Protein AF-A0A2A9E5N8-F1 (afdb_monomer)

Structure (mmCIF, N/CA/C/O backbone):
data_AF-A0A2A9E5N8-F1
#
_entry.id   AF-A0A2A9E5N8-F1
#
loop_
_atom_site.group_PDB
_atom_site.id
_atom_site.type_symbol
_atom_site.label_atom_id
_atom_site.label_alt_id
_atom_site.label_comp_id
_atom_site.label_asym_id
_atom_site.label_entity_id
_atom_site.label_seq_id
_atom_site.pdbx_PDB_ins_code
_atom_site.Cartn_x
_atom_site.Cartn_y
_atom_site.Cartn_z
_atom_site.occupancy
_atom_site.B_iso_or_equiv
_atom_site.auth_seq_id
_atom_site.auth_comp_id
_atom_site.auth_asym_id
_atom_site.auth_atom_id
_atom_site.pdbx_PDB_model_num
ATOM 1 N N . MET A 1 1 ? -10.823 45.588 29.637 1.00 45.59 1 MET A N 1
ATOM 2 C CA . MET A 1 1 ? -11.356 45.633 28.261 1.00 45.59 1 MET A CA 1
ATOM 3 C C . MET A 1 1 ? -10.255 45.085 27.364 1.00 45.59 1 MET A C 1
ATOM 5 O O . MET A 1 1 ? -9.337 45.819 27.042 1.00 45.59 1 MET A O 1
ATOM 9 N N . ALA A 1 2 ? -10.234 43.766 27.148 1.00 49.50 2 ALA A N 1
ATOM 10 C CA . ALA A 1 2 ? -9.178 43.085 26.397 1.00 49.50 2 ALA A CA 1
ATOM 11 C C . ALA A 1 2 ? -9.704 42.771 24.994 1.00 49.50 2 ALA A C 1
ATOM 13 O O . ALA A 1 2 ? -10.701 42.067 24.834 1.00 49.50 2 ALA A O 1
ATOM 14 N N . GLU A 1 3 ? -9.062 43.387 24.013 1.00 54.50 3 GLU A N 1
ATOM 15 C CA . GLU A 1 3 ? -9.380 43.352 22.594 1.00 54.50 3 GLU A CA 1
ATOM 16 C C . GLU A 1 3 ? -9.059 41.966 22.019 1.00 54.50 3 GLU A C 1
ATOM 18 O O . GLU A 1 3 ? -7.951 41.450 22.168 1.00 54.50 3 GLU A O 1
ATOM 23 N N . ARG A 1 4 ? -10.065 41.326 21.412 1.00 58.53 4 ARG A N 1
ATOM 24 C CA . ARG A 1 4 ? -9.938 40.015 20.770 1.00 58.53 4 ARG A CA 1
ATOM 25 C C . ARG A 1 4 ? -9.139 40.143 19.474 1.00 58.53 4 ARG A C 1
ATOM 27 O O . ARG A 1 4 ? -9.703 40.385 18.414 1.00 58.53 4 ARG A O 1
ATOM 34 N N . LEU A 1 5 ? -7.834 39.931 19.575 1.00 62.88 5 LEU A N 1
ATOM 35 C CA . LEU A 1 5 ? -6.906 39.774 18.454 1.00 62.88 5 LEU A CA 1
ATOM 36 C C . LEU A 1 5 ? -6.748 38.295 18.084 1.00 62.88 5 LEU A C 1
ATOM 38 O O . LEU A 1 5 ? -5.653 37.748 18.136 1.00 62.88 5 LEU A O 1
ATOM 42 N N . ASP A 1 6 ? -7.849 37.641 17.723 1.00 59.09 6 ASP A N 1
ATOM 43 C CA . ASP A 1 6 ? -7.783 36.274 17.202 1.00 59.09 6 ASP A CA 1
ATOM 44 C C . ASP A 1 6 ? -8.748 36.117 16.030 1.00 59.09 6 ASP A C 1
ATOM 46 O O . ASP A 1 6 ? -9.837 35.553 16.111 1.00 59.09 6 ASP A O 1
ATOM 50 N N . THR A 1 7 ? -8.386 36.758 14.924 1.00 64.94 7 THR A N 1
ATOM 51 C CA . THR A 1 7 ? -9.017 36.530 13.627 1.00 64.94 7 THR A CA 1
ATOM 52 C C . THR A 1 7 ? -7.888 36.208 12.660 1.00 64.94 7 THR A C 1
ATOM 54 O O . THR A 1 7 ? -7.145 37.117 12.276 1.00 64.94 7 THR A O 1
ATOM 57 N N . PRO A 1 8 ? -7.681 34.931 12.294 1.00 59.00 8 PRO A N 1
ATOM 58 C CA . PRO A 1 8 ? -6.659 34.595 11.323 1.00 59.00 8 PRO A CA 1
ATOM 59 C C . PRO A 1 8 ? -7.027 35.245 9.988 1.00 59.00 8 PRO A C 1
ATOM 61 O O . PRO A 1 8 ? -8.060 34.967 9.382 1.00 59.00 8 PRO A O 1
ATOM 64 N N . LYS A 1 9 ? -6.160 36.168 9.573 1.00 58.66 9 LYS A N 1
ATOM 65 C CA . LYS A 1 9 ? -6.185 36.912 8.316 1.00 58.66 9 LYS A CA 1
ATOM 66 C C . LYS A 1 9 ? -6.374 35.928 7.156 1.00 58.66 9 LYS A C 1
ATOM 68 O O . LYS A 1 9 ? -5.514 35.076 6.937 1.00 58.66 9 LYS A O 1
ATOM 73 N N . GLU A 1 10 ? -7.497 36.038 6.444 1.00 55.84 10 GLU A N 1
ATOM 74 C CA . GLU A 1 10 ? -7.812 35.209 5.278 1.00 55.84 10 GLU A CA 1
ATOM 75 C C . GLU A 1 10 ? -6.619 35.162 4.319 1.00 55.84 10 GLU A C 1
ATOM 77 O O . GLU A 1 10 ? -6.175 36.173 3.765 1.00 55.84 10 GLU A O 1
ATOM 82 N N . SER A 1 11 ? -6.087 33.954 4.141 1.00 56.69 11 SER A N 1
ATOM 83 C CA . SER A 1 11 ? -5.050 33.665 3.166 1.00 56.69 11 SER A CA 1
ATOM 84 C C . SER A 1 11 ? -5.624 33.939 1.777 1.00 56.69 11 SER A C 1
ATOM 86 O O . SER A 1 11 ? -6.510 33.230 1.296 1.00 56.69 11 SER A O 1
ATOM 88 N N . ARG A 1 12 ? -5.159 35.038 1.176 1.00 59.47 12 ARG A N 1
ATOM 89 C CA . ARG A 1 12 ? -5.484 35.523 -0.167 1.00 59.47 12 ARG A CA 1
ATOM 90 C C . ARG A 1 12 ? -5.527 34.336 -1.135 1.00 59.47 12 ARG A C 1
ATOM 92 O O . ARG A 1 12 ? -4.481 33.799 -1.491 1.00 59.47 12 ARG A O 1
ATOM 99 N N . ARG A 1 13 ? -6.735 33.929 -1.550 1.00 60.97 13 ARG A N 1
ATOM 100 C CA . ARG A 1 13 ? -6.952 32.880 -2.556 1.00 60.97 13 ARG A CA 1
ATOM 101 C C . ARG A 1 13 ? -6.235 33.287 -3.838 1.00 60.97 13 ARG A C 1
ATOM 103 O O . ARG A 1 13 ? -6.720 34.119 -4.601 1.00 60.97 13 ARG A O 1
ATOM 110 N N . LEU A 1 14 ? -5.049 32.726 -4.044 1.00 65.06 14 LEU A N 1
ATOM 111 C CA . LEU A 1 14 ? -4.337 32.801 -5.305 1.00 65.06 14 LEU A CA 1
ATOM 112 C C . LEU A 1 14 ? -5.229 32.125 -6.353 1.00 65.06 14 LEU A C 1
ATOM 114 O O . LEU A 1 14 ? -5.496 30.928 -6.272 1.00 65.06 14 LEU A O 1
ATOM 118 N N . LEU A 1 15 ? -5.710 32.918 -7.311 1.00 61.53 15 LEU A N 1
ATOM 119 C CA . LEU A 1 15 ? -6.430 32.504 -8.519 1.00 61.53 15 LEU A CA 1
ATOM 120 C C . LEU A 1 15 ? -5.480 31.766 -9.477 1.00 61.53 15 LEU A C 1
ATOM 122 O O . LEU A 1 15 ? -5.329 32.135 -10.637 1.00 61.53 15 LEU A O 1
ATOM 126 N N . ILE A 1 16 ? -4.786 30.742 -8.987 1.00 65.44 16 ILE A N 1
ATOM 127 C CA . ILE A 1 16 ? -4.114 29.791 -9.861 1.00 65.44 16 ILE A CA 1
ATOM 128 C C . ILE A 1 16 ? -5.216 28.825 -10.290 1.00 65.44 16 ILE A C 1
ATOM 130 O O . ILE A 1 16 ? -5.785 28.154 -9.421 1.00 65.44 16 ILE A O 1
ATOM 134 N N . PRO A 1 17 ? -5.572 28.751 -11.586 1.00 59.53 17 PRO A N 1
ATOM 135 C CA . PRO A 1 17 ? -6.461 27.705 -12.049 1.00 59.53 17 PRO A CA 1
ATOM 136 C C . PRO A 1 17 ? -5.786 26.384 -11.694 1.00 59.53 17 PRO A C 1
ATOM 138 O O . PRO A 1 17 ? -4.723 26.056 -12.215 1.00 59.53 17 PRO A O 1
ATOM 141 N N . GLN A 1 18 ? -6.369 25.658 -10.740 1.00 61.50 18 GLN A N 1
ATOM 142 C CA . GLN A 1 18 ? -5.999 24.282 -10.464 1.00 61.50 18 GLN A CA 1
ATOM 143 C C . GLN A 1 18 ? -6.280 23.524 -11.752 1.00 61.50 18 GLN A C 1
ATOM 145 O O . GLN A 1 18 ? -7.429 23.182 -12.040 1.00 61.50 18 GLN A O 1
ATOM 150 N N . ILE A 1 19 ? -5.243 23.348 -12.570 1.00 56.47 19 ILE A N 1
ATOM 151 C CA . ILE A 1 19 ? -5.312 22.533 -13.767 1.00 56.47 19 ILE A CA 1
ATOM 152 C C . ILE A 1 19 ? -5.573 21.128 -13.245 1.00 56.47 19 ILE A C 1
ATOM 154 O O . ILE A 1 19 ? -4.656 20.416 -12.838 1.00 56.47 19 ILE A O 1
ATOM 158 N N . LYS A 1 20 ? -6.853 20.756 -13.195 1.00 55.47 20 LYS A N 1
ATOM 159 C CA . LYS A 1 20 ? -7.314 19.389 -12.994 1.00 55.47 20 LYS A CA 1
ATOM 160 C C . LYS A 1 20 ? -6.925 18.619 -14.252 1.00 55.47 20 LYS A C 1
ATOM 162 O O . LYS A 1 20 ? -7.773 18.276 -15.071 1.00 55.47 20 LYS A O 1
ATOM 167 N N . PHE A 1 21 ? -5.619 18.426 -14.450 1.00 56.22 21 PHE A N 1
ATOM 168 C CA . PHE A 1 21 ? -5.107 17.457 -15.400 1.00 56.22 21 PHE A CA 1
ATOM 169 C C . PHE A 1 21 ? -5.817 16.152 -15.078 1.00 56.22 21 PHE A C 1
ATOM 171 O O . PHE A 1 21 ? -5.900 15.749 -13.921 1.00 56.22 21 PHE A O 1
ATOM 178 N N . GLN A 1 22 ? -6.417 15.580 -16.109 1.00 57.62 22 GLN A N 1
ATOM 179 C CA . GLN A 1 22 ? -7.376 14.489 -16.078 1.00 57.62 22 GLN A CA 1
ATOM 180 C C . GLN A 1 22 ? -6.747 13.247 -15.417 1.00 57.62 22 GLN A C 1
ATOM 182 O O . GLN A 1 22 ? -6.198 12.377 -16.095 1.00 57.62 22 GLN A O 1
ATOM 187 N N . GLN A 1 23 ? -6.778 13.196 -14.081 1.00 60.03 23 GLN A N 1
ATOM 188 C CA . GLN A 1 23 ? -6.100 12.186 -13.258 1.00 60.03 23 GLN A CA 1
ATOM 189 C C . GLN A 1 23 ? -6.531 10.758 -13.639 1.00 60.03 23 GLN A C 1
ATOM 191 O 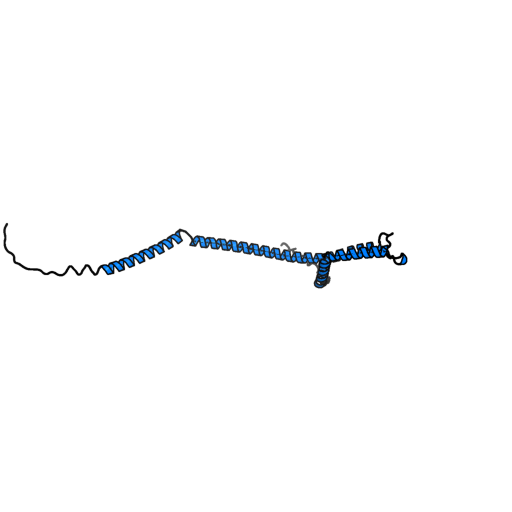O . GLN A 1 23 ? -5.731 9.824 -13.577 1.00 60.03 23 GLN A O 1
ATOM 196 N N . ASP A 1 24 ? -7.751 10.606 -14.159 1.00 63.94 24 ASP A N 1
ATOM 197 C CA . ASP A 1 24 ? -8.306 9.328 -14.613 1.00 63.94 24 ASP A CA 1
ATOM 198 C C . ASP A 1 24 ? -7.700 8.800 -15.924 1.00 63.94 24 ASP A C 1
ATOM 200 O O . ASP A 1 24 ? -7.612 7.585 -16.129 1.00 63.94 24 ASP A O 1
ATOM 204 N N . ALA A 1 25 ? -7.266 9.675 -16.839 1.00 65.69 25 ALA A N 1
ATOM 205 C CA . ALA A 1 25 ? -6.657 9.248 -18.102 1.00 65.69 25 ALA A CA 1
ATOM 206 C C . ALA A 1 25 ? -5.208 8.790 -17.883 1.00 65.69 25 ALA A C 1
ATOM 208 O O . ALA A 1 25 ? -4.831 7.687 -18.280 1.00 65.69 25 ALA A O 1
ATOM 209 N N . PHE A 1 26 ? -4.425 9.597 -17.165 1.00 67.56 26 PHE A N 1
ATOM 210 C CA . PHE A 1 26 ? -3.039 9.274 -16.823 1.00 67.56 26 PHE A CA 1
ATOM 211 C C . PHE A 1 26 ? -2.940 8.100 -15.846 1.00 67.56 26 PHE A C 1
ATOM 213 O O . PHE A 1 26 ? -2.046 7.270 -15.985 1.00 67.56 26 PHE A O 1
ATOM 220 N N . GLY A 1 27 ? -3.895 7.961 -14.920 1.00 69.38 27 GLY A N 1
ATOM 221 C CA . GLY A 1 27 ? -3.950 6.833 -13.994 1.00 69.38 27 GLY A CA 1
ATOM 222 C C . GLY A 1 27 ? -4.109 5.481 -14.695 1.00 69.38 27 GLY A C 1
ATOM 223 O O . GLY A 1 27 ? -3.442 4.518 -14.322 1.00 69.38 27 GLY A O 1
ATOM 224 N N . ARG A 1 28 ? -4.936 5.401 -15.746 1.00 73.31 28 ARG A N 1
ATOM 225 C CA . ARG A 1 28 ? -5.094 4.170 -16.544 1.00 73.31 28 ARG A CA 1
ATOM 226 C C . ARG A 1 28 ? -3.839 3.830 -17.349 1.00 73.31 28 ARG A C 1
ATOM 228 O O . ARG A 1 28 ? -3.477 2.658 -17.432 1.00 73.31 28 ARG A O 1
ATOM 235 N N . ILE A 1 29 ? -3.156 4.838 -17.894 1.00 72.25 29 ILE A N 1
ATOM 236 C CA . ILE A 1 29 ? -1.886 4.659 -18.616 1.00 72.25 29 ILE A CA 1
ATOM 237 C C . ILE A 1 29 ? -0.788 4.186 -17.654 1.00 72.25 29 ILE A C 1
ATOM 239 O O . ILE A 1 29 ? -0.114 3.198 -17.937 1.00 72.25 29 ILE A O 1
ATOM 243 N N . ALA A 1 30 ? -0.656 4.825 -16.489 1.00 71.94 30 ALA A N 1
ATOM 244 C CA . ALA A 1 30 ? 0.307 4.447 -15.457 1.00 71.94 30 ALA A CA 1
ATOM 245 C C . ALA A 1 30 ? 0.084 3.013 -14.952 1.00 71.94 30 ALA A C 1
ATOM 247 O O . ALA A 1 30 ? 1.035 2.261 -14.775 1.00 71.94 30 ALA A O 1
ATOM 248 N N . GLU A 1 31 ? -1.170 2.595 -14.783 1.00 76.75 31 GLU A N 1
ATOM 249 C CA . GLU A 1 31 ? -1.517 1.223 -14.400 1.00 76.75 31 GLU A CA 1
ATOM 250 C C . GLU A 1 31 ? -1.193 0.190 -15.488 1.00 76.75 31 GLU A C 1
ATOM 252 O O . GLU A 1 31 ? -0.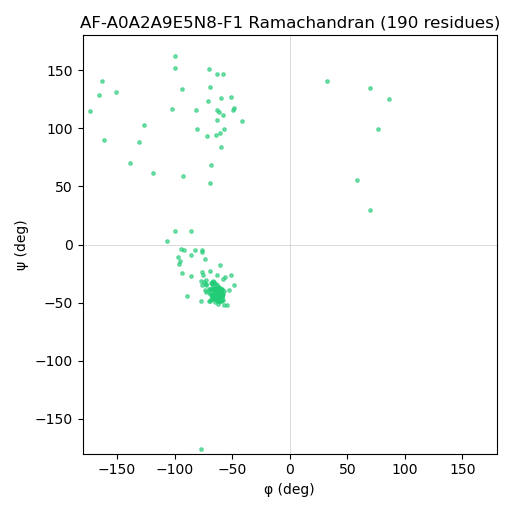851 -0.954 -15.185 1.00 76.75 31 GLU A O 1
ATOM 257 N N . GLY A 1 32 ? -1.290 0.578 -16.762 1.00 76.75 32 GLY A N 1
ATOM 258 C CA . GLY A 1 32 ? -0.820 -0.231 -17.885 1.00 76.75 32 GLY A CA 1
ATOM 259 C C . GLY A 1 32 ? 0.703 -0.370 -17.892 1.00 76.75 32 GLY A C 1
ATOM 260 O O . GLY A 1 32 ? 1.215 -1.482 -17.995 1.00 76.75 32 GLY A O 1
ATOM 261 N N . ILE A 1 33 ? 1.423 0.739 -17.705 1.00 75.62 33 ILE A N 1
ATOM 262 C CA . ILE A 1 33 ? 2.893 0.766 -17.669 1.00 75.62 33 ILE A CA 1
ATOM 263 C C . ILE A 1 33 ? 3.431 -0.010 -16.464 1.00 75.62 33 ILE A C 1
ATOM 265 O O . ILE A 1 33 ? 4.358 -0.796 -16.625 1.00 75.62 33 ILE A O 1
ATOM 269 N N . ALA A 1 34 ? 2.828 0.137 -15.282 1.00 76.50 34 ALA A N 1
ATOM 270 C CA . ALA A 1 34 ? 3.227 -0.596 -14.080 1.00 76.50 34 ALA A CA 1
ATOM 271 C C . ALA A 1 34 ? 3.069 -2.115 -14.257 1.00 76.50 34 ALA A C 1
ATOM 273 O O . ALA A 1 34 ? 3.982 -2.877 -13.939 1.00 76.50 34 ALA A O 1
ATOM 274 N N . ARG A 1 35 ? 1.948 -2.564 -14.839 1.00 79.56 35 ARG A N 1
ATOM 275 C CA . ARG A 1 35 ? 1.745 -3.984 -15.174 1.00 79.56 35 ARG A CA 1
ATOM 276 C C . ARG A 1 35 ? 2.733 -4.471 -16.235 1.00 79.56 35 ARG A C 1
ATOM 278 O O . ARG A 1 35 ? 3.218 -5.597 -16.152 1.00 79.56 35 ARG A O 1
ATOM 285 N N . PHE A 1 36 ? 3.058 -3.624 -17.208 1.00 80.06 36 PHE A N 1
ATOM 286 C CA . PHE A 1 36 ? 4.006 -3.953 -18.267 1.00 80.06 36 PHE A CA 1
ATOM 287 C C . PHE A 1 36 ? 5.450 -4.070 -17.749 1.00 80.06 36 PHE A C 1
ATOM 289 O O . PHE A 1 36 ? 6.096 -5.087 -17.991 1.00 80.06 36 PHE A O 1
ATOM 296 N N . MET A 1 37 ? 5.933 -3.091 -16.975 1.00 80.81 37 MET A N 1
ATOM 297 C CA . MET A 1 37 ? 7.277 -3.091 -16.376 1.00 80.81 37 MET A CA 1
ATOM 298 C C . MET A 1 37 ? 7.463 -4.191 -15.322 1.00 80.81 37 MET A C 1
ATOM 300 O O . MET A 1 37 ? 8.562 -4.721 -15.194 1.00 80.81 37 MET A O 1
ATOM 304 N N . GLY A 1 38 ? 6.403 -4.572 -14.600 1.00 74.88 38 GLY A N 1
ATOM 305 C CA . GLY A 1 38 ? 6.444 -5.654 -13.608 1.00 74.88 38 GLY A CA 1
ATOM 306 C C . GLY A 1 38 ? 6.455 -7.071 -14.196 1.00 74.88 38 GLY A C 1
ATOM 307 O O . GLY A 1 38 ? 6.593 -8.040 -13.454 1.00 74.88 38 GLY A O 1
ATOM 308 N N . THR A 1 39 ? 6.304 -7.223 -15.516 1.00 88.06 39 THR A N 1
ATOM 309 C CA . THR A 1 39 ? 6.257 -8.537 -16.172 1.00 88.06 39 THR A CA 1
ATOM 310 C C . THR A 1 39 ? 7.655 -8.947 -16.670 1.00 88.06 39 THR A C 1
ATOM 312 O O . THR A 1 39 ? 8.293 -8.171 -17.384 1.00 88.06 39 THR A O 1
ATOM 315 N N . PRO A 1 40 ? 8.122 -10.195 -16.447 1.00 89.06 40 PRO A N 1
ATOM 316 C CA . PRO A 1 40 ? 9.440 -10.660 -16.917 1.00 89.06 40 PRO A CA 1
ATOM 317 C C . PRO A 1 40 ? 9.614 -10.621 -18.448 1.00 89.06 40 PRO A C 1
ATOM 319 O O . PRO A 1 40 ? 10.732 -10.619 -18.960 1.00 89.06 40 PRO A O 1
ATOM 322 N N . ARG A 1 41 ? 8.510 -10.541 -19.199 1.00 89.19 41 ARG A N 1
ATOM 323 C CA . ARG A 1 41 ? 8.511 -10.377 -20.660 1.00 89.19 41 ARG A CA 1
ATOM 324 C C . ARG A 1 41 ? 9.116 -9.042 -21.106 1.00 89.19 41 ARG A C 1
ATOM 326 O O . ARG A 1 41 ? 9.756 -9.012 -22.150 1.00 89.19 41 ARG A O 1
ATOM 333 N N . PHE A 1 42 ? 8.950 -7.962 -20.337 1.00 89.38 42 PHE A N 1
ATOM 334 C CA . PHE A 1 42 ? 9.541 -6.661 -20.673 1.00 89.38 42 PHE A CA 1
ATOM 335 C C . PHE A 1 42 ? 11.069 -6.731 -20.680 1.00 89.38 42 PHE A C 1
ATOM 337 O O . PHE A 1 42 ? 11.703 -6.320 -21.651 1.00 89.38 42 PHE A O 1
ATOM 344 N N . LEU A 1 43 ? 11.645 -7.330 -19.632 1.00 89.19 43 LEU A N 1
ATOM 345 C CA . LEU A 1 43 ? 13.088 -7.543 -19.536 1.00 89.19 43 LEU A CA 1
ATOM 346 C C . LEU A 1 43 ? 13.599 -8.385 -20.706 1.00 89.19 43 LEU A C 1
ATOM 348 O O . LEU A 1 43 ? 14.582 -8.009 -21.331 1.00 89.19 43 LEU A O 1
ATOM 352 N N . MET A 1 44 ? 12.888 -9.456 -21.071 1.00 94.00 44 MET A N 1
ATOM 353 C CA . MET A 1 44 ? 13.247 -10.284 -22.226 1.00 94.00 44 MET A CA 1
ATOM 354 C C . MET A 1 44 ? 13.297 -9.474 -23.530 1.00 94.00 44 MET A C 1
ATOM 356 O O . MET A 1 44 ? 14.285 -9.563 -24.256 1.00 94.00 44 MET A O 1
ATOM 360 N N . TYR A 1 45 ? 12.283 -8.649 -23.819 1.00 93.19 45 TYR A N 1
ATOM 361 C CA . TYR A 1 45 ? 12.288 -7.797 -25.014 1.00 93.19 45 TYR A CA 1
ATOM 362 C C . TYR A 1 45 ? 13.422 -6.765 -24.998 1.00 93.19 45 TYR A C 1
ATOM 364 O O . TYR A 1 45 ? 14.085 -6.590 -26.018 1.00 93.19 45 TYR A O 1
ATOM 372 N N . MET A 1 46 ? 13.688 -6.125 -23.854 1.00 90.44 46 MET A N 1
ATOM 373 C CA . MET A 1 46 ? 14.795 -5.167 -23.718 1.00 90.44 46 MET A CA 1
ATOM 374 C C . MET A 1 46 ? 16.157 -5.842 -23.906 1.00 90.44 46 MET A C 1
ATOM 376 O O . MET A 1 46 ? 17.016 -5.315 -24.606 1.00 90.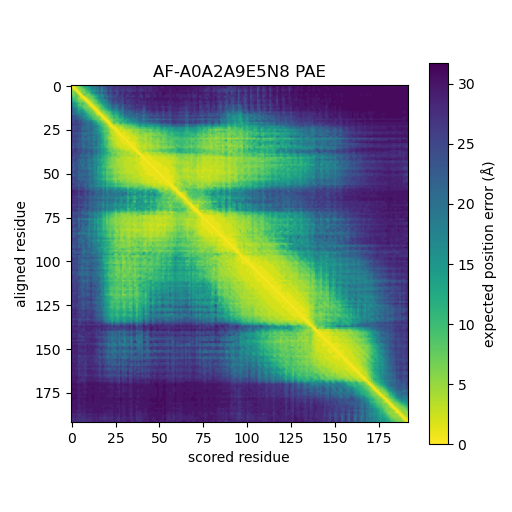44 46 MET A O 1
ATOM 380 N N . THR A 1 47 ? 16.352 -7.039 -23.350 1.00 92.19 47 THR A N 1
ATOM 381 C CA . THR A 1 47 ? 17.581 -7.817 -23.542 1.00 92.19 47 THR A CA 1
ATOM 382 C C . THR A 1 47 ? 17.765 -8.220 -25.002 1.00 92.19 47 THR A C 1
ATOM 384 O O . THR A 1 47 ? 18.854 -8.041 -25.544 1.00 92.19 47 THR A O 1
ATOM 387 N N . VAL A 1 48 ? 16.713 -8.713 -25.663 1.00 95.62 48 VAL A N 1
ATOM 388 C CA . VAL A 1 48 ? 16.761 -9.062 -27.092 1.00 95.62 48 VAL A CA 1
ATOM 389 C C . VAL A 1 48 ? 17.072 -7.833 -27.943 1.00 95.62 48 VAL A C 1
ATOM 391 O O . VAL A 1 48 ? 17.903 -7.925 -28.841 1.00 95.62 48 VAL A O 1
ATOM 394 N N . PHE A 1 49 ? 16.473 -6.678 -27.638 1.00 93.62 49 PHE A N 1
ATOM 395 C CA . PHE A 1 49 ? 16.772 -5.418 -28.318 1.00 93.62 49 PHE A CA 1
ATOM 396 C C . PHE A 1 49 ? 18.247 -5.025 -28.168 1.00 93.62 49 PHE A C 1
ATOM 398 O O . PHE A 1 49 ? 18.906 -4.756 -29.171 1.00 93.62 49 PHE A O 1
ATOM 405 N N . CYS A 1 50 ? 18.792 -5.058 -26.948 1.00 91.38 50 CYS A N 1
ATOM 406 C CA . CYS A 1 50 ? 20.208 -4.777 -26.712 1.00 91.38 50 CYS A CA 1
ATOM 407 C C . CYS A 1 50 ? 21.107 -5.748 -27.489 1.00 91.38 50 CYS A C 1
ATOM 409 O O . CYS A 1 50 ? 22.019 -5.313 -28.186 1.00 91.38 50 CYS A O 1
ATOM 411 N N . ILE A 1 51 ? 20.833 -7.054 -27.432 1.00 92.56 51 ILE A N 1
ATOM 412 C CA . ILE A 1 51 ? 21.612 -8.068 -28.159 1.00 92.56 51 ILE A CA 1
ATOM 413 C C . ILE A 1 51 ? 21.546 -7.828 -29.671 1.00 92.56 51 ILE A C 1
ATOM 415 O O . ILE A 1 51 ? 22.583 -7.839 -30.332 1.00 92.56 51 ILE A O 1
ATOM 419 N N . ALA A 1 52 ? 20.357 -7.573 -30.221 1.00 91.12 52 ALA A N 1
ATOM 420 C CA . ALA A 1 52 ? 20.175 -7.289 -31.641 1.00 91.12 52 ALA A CA 1
ATOM 421 C C . ALA A 1 52 ? 20.930 -6.021 -32.067 1.00 91.12 52 ALA A C 1
ATOM 423 O O . ALA A 1 52 ? 21.588 -6.024 -33.105 1.00 91.12 52 ALA A O 1
ATOM 424 N N . TRP A 1 53 ? 20.899 -4.966 -31.247 1.00 88.62 53 TRP A N 1
ATOM 425 C CA . TRP A 1 53 ? 21.640 -3.727 -31.489 1.00 88.62 53 TRP A CA 1
ATOM 426 C C . TRP A 1 53 ? 23.152 -3.947 -31.498 1.00 88.62 53 TRP A C 1
ATOM 428 O O . TRP A 1 53 ? 23.843 -3.473 -32.406 1.00 88.62 53 TRP A O 1
ATOM 438 N N . LEU A 1 54 ? 23.664 -4.684 -30.505 1.00 86.50 54 LEU A N 1
ATOM 439 C CA . LEU A 1 54 ? 25.078 -5.038 -30.410 1.00 86.50 54 LEU A CA 1
ATOM 440 C C . LEU A 1 54 ? 25.501 -5.873 -31.622 1.00 86.50 54 LEU A C 1
ATOM 442 O O . LEU A 1 54 ? 26.501 -5.545 -32.259 1.00 86.50 54 LEU A O 1
ATOM 446 N N . LEU A 1 55 ? 24.737 -6.911 -31.975 1.00 87.62 55 LEU A N 1
ATOM 447 C CA . LEU A 1 55 ? 25.010 -7.780 -33.125 1.00 87.62 55 LEU A CA 1
ATOM 448 C C . LEU A 1 55 ? 25.019 -6.993 -34.435 1.00 87.62 55 LEU A C 1
ATOM 450 O O . LEU A 1 55 ? 25.983 -7.094 -35.192 1.00 87.62 55 LEU A O 1
ATOM 454 N N . TRP A 1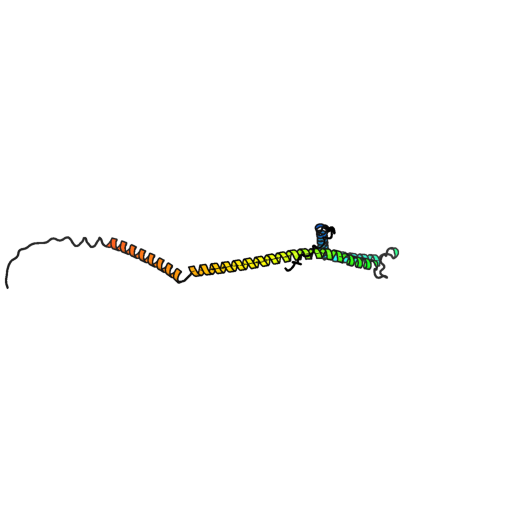 56 ? 23.999 -6.164 -34.673 1.00 84.81 56 TRP A N 1
ATOM 455 C CA . TRP A 1 56 ? 23.908 -5.326 -35.868 1.00 84.81 56 TRP A CA 1
ATOM 456 C C . TRP A 1 56 ? 25.126 -4.412 -35.994 1.00 84.81 56 TRP A C 1
ATOM 458 O O . TRP A 1 56 ? 25.825 -4.437 -37.001 1.00 84.81 56 TRP A O 1
ATOM 468 N N . ASN A 1 57 ? 25.458 -3.665 -34.942 1.00 82.12 57 ASN A N 1
ATOM 469 C CA . ASN A 1 57 ? 26.594 -2.745 -34.965 1.00 82.12 57 ASN A CA 1
ATOM 470 C C . ASN A 1 57 ? 27.971 -3.433 -34.911 1.00 82.12 57 ASN A C 1
ATOM 472 O O . ASN A 1 57 ? 28.995 -2.791 -35.176 1.00 82.12 57 ASN A O 1
ATOM 476 N N . THR A 1 58 ? 28.026 -4.728 -34.591 1.00 80.56 58 THR A N 1
ATOM 477 C CA . THR A 1 58 ? 29.263 -5.522 -34.603 1.00 80.56 58 THR A CA 1
ATOM 478 C C . THR A 1 58 ? 29.522 -6.152 -35.968 1.00 80.56 58 THR A C 1
ATOM 480 O O . THR A 1 58 ? 30.651 -6.080 -36.450 1.00 80.56 58 THR A O 1
ATOM 483 N N . VAL A 1 59 ? 28.491 -6.732 -36.589 1.00 80.25 59 VAL A N 1
ATOM 484 C CA . VAL A 1 59 ? 28.598 -7.536 -37.818 1.00 80.25 59 VAL A CA 1
ATOM 485 C C . VAL A 1 59 ? 28.366 -6.704 -39.088 1.00 80.25 59 VAL A C 1
ATOM 487 O O . VAL A 1 59 ? 28.872 -7.067 -40.147 1.00 80.25 59 VAL A O 1
ATOM 490 N N . ALA A 1 60 ? 27.645 -5.578 -39.012 1.00 76.50 60 ALA A N 1
ATOM 491 C CA . ALA A 1 60 ? 27.397 -4.729 -40.178 1.00 76.50 60 ALA A CA 1
ATOM 492 C C . ALA A 1 60 ? 28.690 -4.130 -40.759 1.00 76.50 60 ALA A C 1
ATOM 494 O O . ALA A 1 60 ? 29.633 -3.793 -40.033 1.00 76.50 60 ALA A O 1
ATOM 495 N N . ALA A 1 61 ? 28.711 -3.955 -42.085 1.00 70.44 61 ALA A N 1
ATOM 496 C CA . ALA A 1 61 ? 29.823 -3.333 -42.798 1.00 70.44 61 ALA A CA 1
ATOM 497 C C . ALA A 1 61 ? 30.090 -1.904 -42.273 1.00 70.44 61 ALA A C 1
ATOM 499 O O . ALA A 1 61 ? 29.135 -1.222 -41.897 1.00 70.44 61 ALA A O 1
ATOM 500 N N . PRO A 1 62 ? 31.352 -1.420 -42.259 1.00 68.38 62 PRO A N 1
ATOM 501 C CA . PRO A 1 62 ? 31.759 -0.150 -41.634 1.00 68.38 62 PRO A CA 1
ATOM 502 C C . PRO A 1 62 ? 30.929 1.077 -42.028 1.00 68.38 62 PRO A C 1
ATOM 504 O O . PRO A 1 62 ? 30.824 2.022 -41.250 1.00 68.38 62 PRO A O 1
ATOM 507 N N . GLU A 1 63 ? 30.342 1.029 -43.217 1.00 69.75 63 GLU A N 1
ATOM 508 C CA . GLU A 1 63 ? 29.541 2.065 -43.869 1.00 69.75 63 GLU A CA 1
ATOM 509 C C . GLU A 1 63 ? 28.130 2.196 -43.264 1.00 69.75 63 GLU A C 1
ATOM 511 O O . GLU A 1 63 ? 27.549 3.276 -43.273 1.00 69.75 63 GLU A O 1
ATOM 516 N N . TYR A 1 64 ? 27.604 1.118 -42.668 1.00 65.31 64 TYR A N 1
ATOM 517 C CA . TYR A 1 64 ? 26.279 1.059 -42.034 1.00 65.31 64 TYR A CA 1
ATOM 518 C C . TYR A 1 64 ? 26.338 1.022 -40.497 1.00 65.31 64 TYR A C 1
ATOM 520 O O . TYR A 1 64 ? 25.307 0.902 -39.831 1.00 65.31 64 TYR A O 1
ATOM 528 N N . ARG A 1 65 ? 27.539 1.108 -39.908 1.00 67.25 65 ARG A N 1
ATOM 529 C CA . ARG A 1 65 ? 27.736 1.084 -38.450 1.00 67.25 65 ARG A CA 1
ATOM 530 C C . ARG A 1 65 ? 27.452 2.461 -37.866 1.00 67.25 65 ARG A C 1
ATOM 532 O O . ARG A 1 65 ? 28.314 3.338 -37.885 1.00 67.25 65 ARG A O 1
ATOM 539 N N . PHE A 1 66 ? 26.252 2.624 -37.320 1.00 66.81 66 PHE A N 1
ATOM 540 C CA . PHE A 1 66 ? 25.844 3.853 -36.642 1.00 66.81 66 PHE A CA 1
ATOM 541 C C . PHE A 1 66 ? 26.505 3.990 -35.257 1.00 66.81 66 PHE A C 1
ATOM 543 O O . PHE A 1 66 ? 26.832 5.096 -34.836 1.00 66.81 66 PHE A O 1
ATOM 550 N N . ASP A 1 67 ? 26.758 2.869 -34.569 1.00 74.94 67 ASP A N 1
ATOM 551 C CA . ASP A 1 67 ? 27.262 2.825 -33.193 1.00 74.94 67 ASP A CA 1
ATOM 552 C C . ASP A 1 67 ? 28.470 1.877 -33.066 1.00 74.94 67 ASP A C 1
ATOM 554 O O . ASP A 1 67 ? 28.343 0.676 -32.836 1.00 74.94 67 ASP A O 1
ATOM 558 N N . LYS A 1 68 ? 29.683 2.393 -33.293 1.00 72.81 68 LYS A N 1
ATOM 559 C CA . LYS A 1 68 ? 30.896 1.561 -33.387 1.00 72.81 68 LYS A CA 1
ATOM 560 C C . LYS A 1 68 ? 31.289 0.960 -32.033 1.00 72.81 68 LYS A C 1
ATOM 562 O O . LYS A 1 68 ? 31.426 1.673 -31.041 1.00 72.81 68 LYS A O 1
ATOM 567 N N . ALA A 1 69 ? 31.643 -0.328 -32.042 1.00 67.44 69 ALA A N 1
ATOM 568 C CA . ALA A 1 69 ? 32.175 -1.033 -30.870 1.00 67.44 69 ALA A CA 1
ATOM 569 C C . ALA A 1 69 ? 33.453 -0.381 -30.292 1.00 67.44 69 ALA A C 1
ATOM 571 O O . ALA A 1 69 ? 33.664 -0.416 -29.086 1.00 67.44 69 ALA A O 1
ATOM 572 N N . ALA A 1 70 ? 34.269 0.277 -31.128 1.00 68.56 70 ALA A N 1
ATOM 573 C CA . ALA A 1 70 ? 35.477 0.991 -30.696 1.00 68.56 70 ALA A CA 1
ATOM 574 C C . ALA A 1 70 ? 35.197 2.171 -29.742 1.00 68.56 70 ALA A C 1
ATOM 576 O O . ALA A 1 70 ? 36.046 2.502 -28.923 1.00 68.56 70 ALA A O 1
ATOM 577 N N . ASN A 1 71 ? 34.001 2.766 -29.816 1.00 68.94 71 ASN A N 1
ATOM 578 C CA . ASN A 1 71 ? 33.575 3.866 -28.945 1.00 68.94 71 ASN A CA 1
ATOM 579 C C . ASN A 1 71 ? 32.669 3.372 -27.799 1.00 68.94 71 ASN A C 1
ATOM 581 O O . ASN A 1 71 ? 32.013 4.172 -27.132 1.00 68.94 71 ASN A O 1
ATOM 585 N N . GLY A 1 72 ? 32.590 2.051 -27.592 1.00 74.19 72 GLY A N 1
ATOM 586 C CA . GLY A 1 72 ? 31.829 1.447 -26.499 1.00 74.19 72 GLY A CA 1
ATOM 587 C C . GLY A 1 72 ? 30.309 1.564 -26.629 1.00 74.19 72 GLY A C 1
ATOM 588 O O . GLY A 1 72 ? 29.631 1.607 -25.610 1.00 74.19 72 GLY A O 1
ATOM 589 N N . PHE A 1 73 ? 29.765 1.617 -27.851 1.00 83.12 73 PHE A N 1
ATOM 590 C CA . PHE A 1 73 ? 28.321 1.764 -28.099 1.00 83.12 73 PHE A CA 1
ATOM 591 C C . PHE A 1 73 ? 27.725 3.041 -27.466 1.00 83.12 73 PHE A C 1
ATOM 593 O O . PHE A 1 73 ? 26.806 3.012 -26.637 1.00 83.12 73 PHE A O 1
ATOM 600 N N . THR A 1 74 ? 28.305 4.195 -27.811 1.00 84.56 74 THR A N 1
ATOM 601 C CA . THR A 1 74 ? 27.923 5.501 -27.255 1.00 84.56 74 THR A CA 1
ATOM 602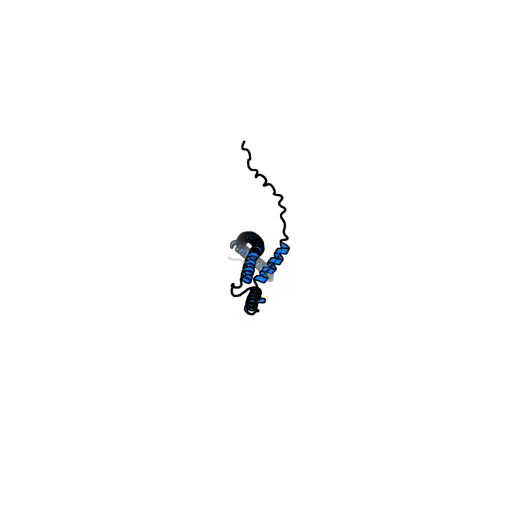 C C . THR A 1 74 ? 26.450 5.825 -27.509 1.00 84.56 74 THR A C 1
ATOM 604 O O . THR A 1 74 ? 25.787 6.349 -26.616 1.00 84.56 74 THR A O 1
ATOM 607 N N . ALA A 1 75 ? 25.907 5.494 -28.685 1.00 85.38 75 ALA A N 1
ATOM 608 C CA . ALA A 1 75 ? 24.513 5.808 -29.006 1.00 85.38 75 ALA A CA 1
ATOM 609 C C . ALA A 1 75 ? 23.540 4.998 -28.138 1.00 85.38 75 ALA A C 1
ATOM 611 O O . ALA A 1 75 ? 22.599 5.566 -27.578 1.00 85.38 75 ALA A O 1
ATOM 612 N N . LEU A 1 76 ? 23.808 3.700 -27.953 1.00 88.25 76 LEU A N 1
ATOM 61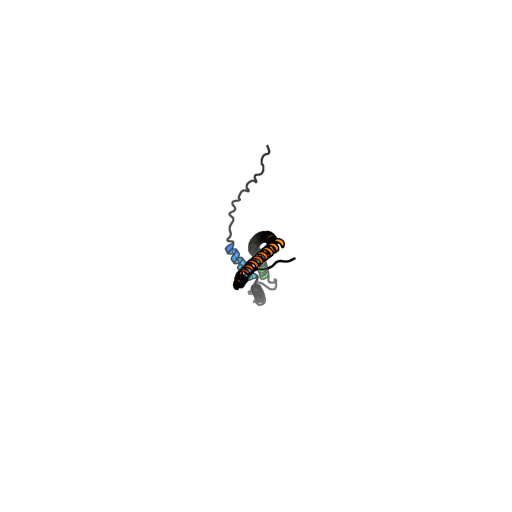3 C CA . LEU A 1 76 ? 23.040 2.856 -27.037 1.00 88.25 76 LEU A CA 1
ATOM 614 C C . LEU A 1 76 ? 23.081 3.407 -25.606 1.00 88.25 76 LEU A C 1
ATOM 616 O O . LEU A 1 76 ? 22.053 3.508 -24.943 1.00 88.25 76 LEU A O 1
ATOM 620 N N . THR A 1 77 ? 24.259 3.821 -25.145 1.00 89.44 77 THR A N 1
ATOM 621 C CA . THR A 1 77 ? 24.451 4.364 -23.793 1.00 89.44 77 THR A CA 1
ATOM 622 C C . THR A 1 77 ? 23.693 5.678 -23.585 1.00 89.44 77 THR A C 1
ATOM 624 O O . THR A 1 77 ? 23.031 5.873 -22.560 1.00 89.44 77 THR A O 1
ATOM 627 N N . LEU A 1 78 ? 23.723 6.576 -24.571 1.00 89.94 78 LEU A N 1
ATOM 628 C CA . LEU A 1 78 ? 22.950 7.819 -24.540 1.00 89.94 78 LEU A CA 1
ATOM 629 C C . LEU A 1 78 ? 21.444 7.535 -24.509 1.00 89.94 78 LEU A C 1
ATOM 631 O O . LEU A 1 78 ? 20.715 8.145 -23.729 1.00 89.94 78 LEU A O 1
ATOM 635 N N . MET A 1 79 ? 20.977 6.562 -25.290 1.00 90.75 79 MET A N 1
ATOM 636 C CA . MET A 1 79 ? 19.569 6.173 -25.305 1.00 90.75 79 MET A CA 1
ATOM 637 C C . MET A 1 79 ? 19.122 5.563 -23.969 1.00 90.75 79 MET A C 1
ATOM 639 O O . MET A 1 79 ? 18.072 5.937 -23.448 1.00 90.75 79 MET A O 1
ATOM 643 N N . LEU A 1 80 ? 19.922 4.668 -23.381 1.00 90.94 80 LEU A N 1
ATOM 644 C CA . LEU A 1 80 ? 19.622 4.048 -22.087 1.00 90.94 80 LEU A CA 1
ATOM 645 C C . LEU A 1 80 ? 19.628 5.069 -20.940 1.00 90.94 80 LEU A C 1
ATOM 647 O O . LEU A 1 80 ? 18.750 5.031 -20.078 1.00 90.94 80 LEU A O 1
ATOM 651 N N . SER A 1 81 ? 20.567 6.019 -20.941 1.00 93.88 81 SER A N 1
ATOM 652 C CA . SER A 1 81 ? 20.602 7.079 -19.921 1.00 93.88 81 SER A CA 1
ATOM 653 C C . SER A 1 81 ? 19.405 8.032 -20.034 1.00 93.88 81 SER A C 1
ATOM 655 O O . SER A 1 81 ? 18.794 8.378 -19.020 1.00 93.88 81 SER A O 1
ATOM 657 N N . LEU A 1 82 ? 18.988 8.378 -21.257 1.00 92.50 82 LEU A N 1
ATOM 658 C CA . LEU A 1 82 ? 17.757 9.133 -21.491 1.00 92.50 82 LEU A CA 1
ATOM 659 C C . LEU A 1 82 ? 16.515 8.354 -21.029 1.00 92.50 82 LEU A C 1
ATOM 661 O O . LEU A 1 82 ? 15.639 8.926 -20.378 1.00 92.50 82 LEU A O 1
ATOM 665 N N . GLN A 1 83 ? 16.450 7.050 -21.321 1.00 92.88 83 GLN A N 1
ATOM 666 C CA . GLN A 1 83 ? 15.341 6.186 -20.911 1.00 92.88 83 GLN A CA 1
ATOM 667 C C . GLN A 1 83 ? 15.193 6.154 -19.387 1.00 92.88 83 GLN A C 1
ATOM 669 O O . GLN A 1 83 ? 14.078 6.300 -18.883 1.00 92.88 83 GLN A O 1
ATOM 674 N N . ALA A 1 84 ? 16.297 6.034 -18.649 1.00 89.94 84 ALA A N 1
ATOM 675 C CA . ALA A 1 84 ? 16.285 6.102 -17.189 1.00 89.94 84 ALA A CA 1
ATOM 676 C C . ALA A 1 84 ? 15.792 7.470 -16.680 1.00 89.94 84 ALA A C 1
ATOM 678 O O . ALA A 1 84 ? 14.912 7.527 -15.819 1.00 89.94 84 ALA A O 1
ATOM 679 N N . SER A 1 85 ? 16.296 8.564 -17.263 1.00 94.38 85 SER A N 1
ATOM 680 C CA . SER A 1 85 ? 15.947 9.936 -16.868 1.00 94.38 85 SER A CA 1
ATOM 681 C C . SER A 1 85 ? 14.459 10.256 -17.061 1.00 94.38 85 SER A C 1
ATOM 683 O O . SER A 1 85 ? 13.826 10.809 -16.165 1.00 94.38 85 SER A O 1
ATOM 685 N N . TYR A 1 86 ? 13.860 9.842 -18.183 1.00 91.62 86 TYR A N 1
ATOM 686 C CA . TYR A 1 86 ? 12.427 10.051 -18.434 1.00 91.62 86 TYR A CA 1
ATOM 687 C C . TYR A 1 86 ? 11.524 9.081 -17.651 1.00 91.62 86 TYR A C 1
ATOM 689 O O . TYR A 1 86 ? 10.367 9.397 -17.366 1.00 91.62 86 TYR A O 1
ATOM 697 N N . SER A 1 87 ? 12.042 7.917 -17.246 1.00 87.94 87 SER A N 1
ATOM 698 C CA . SER A 1 87 ? 11.271 6.960 -16.443 1.00 87.94 87 SER A CA 1
ATOM 699 C C . SER A 1 87 ? 11.005 7.485 -15.030 1.00 87.94 87 SER A C 1
ATOM 701 O O . SER A 1 87 ? 9.903 7.307 -14.520 1.00 87.94 87 SER A O 1
ATOM 703 N N . ALA A 1 88 ? 11.966 8.176 -14.408 1.00 85.00 88 ALA A N 1
ATOM 704 C CA . ALA A 1 88 ? 11.839 8.703 -13.046 1.00 85.00 88 ALA A CA 1
ATOM 705 C C . ALA A 1 88 ? 10.598 9.599 -12.808 1.00 85.00 88 ALA A C 1
ATOM 707 O O . ALA A 1 88 ? 9.829 9.299 -11.893 1.00 85.00 88 ALA A O 1
ATOM 708 N N . PRO A 1 89 ? 10.324 10.651 -13.609 1.00 82.38 89 PRO A N 1
ATOM 709 C CA . PRO A 1 89 ? 9.136 11.486 -13.416 1.00 82.38 89 PRO A CA 1
ATOM 710 C C . PRO A 1 89 ? 7.829 10.736 -13.700 1.00 82.38 89 PRO A C 1
ATOM 712 O O . PRO A 1 89 ? 6.824 10.977 -13.031 1.00 82.38 89 PRO A O 1
ATOM 715 N N . LEU A 1 90 ? 7.832 9.800 -14.654 1.00 80.56 90 LEU A N 1
ATOM 716 C CA . LEU A 1 90 ? 6.660 8.982 -14.969 1.00 80.56 90 LEU A CA 1
ATOM 717 C C . LEU A 1 90 ? 6.336 8.027 -13.809 1.00 80.56 90 LEU A C 1
ATOM 719 O O . LEU A 1 90 ? 5.181 7.915 -13.398 1.00 80.56 90 LEU A O 1
ATOM 723 N N . ILE A 1 91 ? 7.363 7.400 -13.231 1.00 82.62 91 ILE A N 1
ATOM 724 C CA . ILE A 1 91 ? 7.244 6.548 -12.044 1.00 82.62 91 ILE A CA 1
ATOM 725 C C . ILE A 1 91 ? 6.760 7.366 -10.843 1.00 82.62 91 ILE A C 1
ATOM 727 O O . ILE A 1 91 ? 5.845 6.922 -10.158 1.00 82.62 91 ILE A O 1
ATOM 731 N N . LEU A 1 92 ? 7.296 8.571 -10.619 1.00 80.69 92 LEU A N 1
ATOM 732 C CA . LEU A 1 92 ? 6.880 9.450 -9.518 1.00 80.69 92 LEU A CA 1
ATOM 733 C C . LEU A 1 92 ? 5.385 9.793 -9.606 1.00 80.69 92 LEU A C 1
ATOM 735 O O . LEU A 1 92 ? 4.661 9.720 -8.615 1.00 80.69 92 LEU A O 1
ATOM 739 N N . LEU A 1 93 ? 4.888 10.095 -10.808 1.00 73.81 93 LEU A N 1
ATOM 740 C CA . LEU A 1 93 ? 3.461 10.336 -11.044 1.00 73.81 93 LEU A CA 1
ATOM 741 C C . LEU A 1 93 ? 2.605 9.084 -10.794 1.00 73.81 93 LEU A C 1
ATOM 743 O O . LEU A 1 93 ? 1.513 9.189 -10.234 1.00 73.81 93 LEU A O 1
ATOM 747 N N . ALA A 1 94 ? 3.092 7.901 -11.178 1.00 78.06 94 ALA A N 1
ATOM 748 C CA . ALA A 1 94 ? 2.414 6.636 -10.896 1.00 78.06 94 ALA A CA 1
ATOM 749 C C . ALA A 1 94 ? 2.371 6.328 -9.387 1.00 78.06 94 ALA A C 1
ATOM 751 O O . ALA A 1 94 ? 1.345 5.859 -8.887 1.00 78.06 94 ALA A O 1
ATOM 752 N N . GLN A 1 95 ? 3.455 6.639 -8.670 1.00 80.38 95 GLN A N 1
ATOM 753 C CA . GLN A 1 95 ? 3.596 6.443 -7.228 1.00 80.38 95 GLN A CA 1
ATOM 754 C C . GLN A 1 95 ? 2.702 7.385 -6.422 1.00 80.38 95 GLN A C 1
ATOM 756 O O . GLN A 1 95 ? 2.030 6.918 -5.511 1.00 80.38 95 GLN A O 1
ATOM 761 N N . ASN A 1 96 ? 2.601 8.670 -6.787 1.00 76.38 96 ASN A N 1
ATOM 762 C CA . ASN A 1 96 ? 1.717 9.620 -6.094 1.00 76.38 96 ASN A CA 1
ATOM 763 C C . ASN A 1 96 ? 0.277 9.094 -5.989 1.00 76.38 96 ASN A C 1
ATOM 765 O O . ASN A 1 96 ? -0.347 9.184 -4.937 1.00 76.38 96 ASN A O 1
ATOM 769 N N . ARG A 1 97 ? -0.220 8.441 -7.046 1.00 74.06 97 ARG A N 1
ATOM 770 C CA . ARG A 1 97 ? -1.565 7.855 -7.055 1.00 74.06 97 ARG A CA 1
ATOM 771 C C . ARG A 1 97 ? -1.693 6.599 -6.187 1.00 74.06 97 ARG A C 1
ATOM 773 O O . ARG A 1 97 ? -2.767 6.350 -5.645 1.00 74.06 97 ARG A O 1
ATOM 780 N N . GLN A 1 98 ? -0.647 5.775 -6.102 1.00 78.31 98 GLN A N 1
ATOM 781 C CA . GLN A 1 98 ? -0.638 4.635 -5.178 1.00 78.31 98 GLN A CA 1
ATOM 782 C C . GLN A 1 98 ? -0.712 5.144 -3.740 1.00 78.31 98 GLN A C 1
ATOM 784 O O . GLN A 1 98 ? -1.615 4.744 -3.017 1.00 78.31 98 GLN A O 1
ATOM 789 N N . THR A 1 99 ? 0.112 6.134 -3.398 1.00 80.31 99 THR A N 1
ATOM 790 C CA . THR A 1 99 ? 0.100 6.788 -2.086 1.00 80.31 99 THR A CA 1
ATOM 791 C C . THR A 1 99 ? -1.266 7.393 -1.745 1.00 80.31 99 THR A C 1
ATOM 793 O O . THR A 1 99 ? -1.721 7.258 -0.612 1.00 80.31 99 THR A O 1
ATOM 796 N N . ASP A 1 100 ? -1.957 8.010 -2.709 1.00 82.19 100 ASP A N 1
ATOM 797 C CA . ASP A 1 100 ? -3.307 8.553 -2.495 1.00 82.19 100 ASP A CA 1
ATOM 798 C C . ASP A 1 100 ? -4.340 7.452 -2.199 1.00 82.19 100 ASP A C 1
ATOM 800 O O . ASP A 1 100 ? -5.156 7.597 -1.286 1.00 82.19 100 ASP A O 1
ATOM 804 N N . ARG A 1 101 ? -4.302 6.328 -2.931 1.00 84.44 101 ARG A N 1
ATOM 805 C CA . ARG A 1 101 ? -5.168 5.166 -2.652 1.00 84.44 101 ARG A CA 1
ATOM 806 C C . ARG A 1 101 ? -4.851 4.549 -1.296 1.00 84.44 101 ARG A C 1
ATOM 808 O O . ARG A 1 101 ? -5.770 4.285 -0.527 1.00 84.44 101 ARG A O 1
ATOM 815 N N . ASP A 1 102 ? -3.573 4.350 -1.001 1.00 85.62 102 ASP A N 1
ATOM 816 C CA . ASP A 1 102 ? -3.109 3.767 0.258 1.00 85.62 102 ASP A CA 1
ATOM 817 C C . ASP A 1 102 ? -3.518 4.644 1.443 1.00 85.62 102 ASP A C 1
ATOM 819 O O . ASP A 1 102 ? -3.941 4.136 2.480 1.00 85.62 102 ASP A O 1
ATOM 823 N N . ARG A 1 103 ? -3.490 5.971 1.269 1.00 89.50 103 ARG A N 1
ATOM 824 C CA . ARG A 1 103 ? -3.992 6.922 2.261 1.00 89.50 103 ARG A CA 1
ATOM 825 C C . ARG A 1 103 ? -5.489 6.758 2.512 1.00 89.50 103 ARG A C 1
ATOM 827 O O . ARG A 1 103 ? -5.883 6.688 3.671 1.00 89.50 103 ARG A O 1
ATOM 834 N N . VAL A 1 104 ? -6.310 6.688 1.462 1.00 89.50 104 VAL A N 1
ATOM 835 C CA . VAL A 1 104 ? -7.767 6.508 1.608 1.00 89.50 104 VAL A CA 1
ATOM 836 C C . VAL A 1 104 ? -8.084 5.181 2.293 1.00 89.50 104 VAL A C 1
ATOM 838 O O . VAL A 1 104 ? -8.885 5.157 3.225 1.00 89.50 104 VAL A O 1
ATOM 841 N N . THR A 1 105 ? -7.427 4.094 1.886 1.00 90.94 105 THR A N 1
ATOM 842 C CA . THR A 1 105 ? -7.578 2.783 2.532 1.00 90.94 105 THR A CA 1
ATOM 843 C C . THR A 1 105 ? -7.189 2.856 4.009 1.00 90.94 105 THR A C 1
ATOM 845 O O . THR A 1 105 ? -7.952 2.421 4.863 1.00 90.94 105 THR A O 1
ATOM 848 N N . ALA A 1 106 ? -6.068 3.502 4.344 1.00 92.44 106 ALA A N 1
ATOM 849 C CA . ALA A 1 106 ? -5.635 3.664 5.731 1.00 92.44 106 ALA A CA 1
ATOM 850 C C . ALA A 1 106 ? -6.582 4.544 6.572 1.00 92.44 106 ALA A C 1
ATOM 852 O O . ALA A 1 106 ? -6.707 4.344 7.780 1.00 92.44 106 ALA A O 1
ATOM 853 N N . GLU A 1 107 ? -7.232 5.544 5.973 1.00 94.00 107 GLU A N 1
ATOM 854 C CA . GLU A 1 107 ? -8.262 6.351 6.640 1.00 94.00 107 GLU A CA 1
ATOM 855 C C . GLU A 1 107 ? 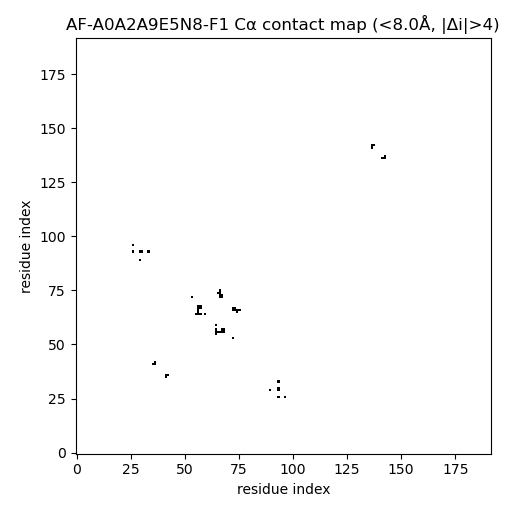-9.538 5.530 6.893 1.00 94.00 107 GLU A C 1
ATOM 857 O O . GLU A 1 107 ? -10.104 5.605 7.984 1.00 94.00 107 GLU A O 1
ATOM 862 N N . GLN A 1 108 ? -9.956 4.699 5.935 1.00 94.44 108 GLN A N 1
ATOM 863 C CA . GLN A 1 108 ? -11.092 3.786 6.100 1.00 94.44 108 GLN A CA 1
ATOM 864 C C . GLN A 1 108 ? -10.821 2.718 7.161 1.00 94.44 108 GLN A C 1
ATOM 866 O O . GLN A 1 108 ? -11.662 2.511 8.033 1.00 94.44 108 GLN A O 1
ATOM 871 N N . ASP A 1 109 ? -9.640 2.102 7.146 1.00 94.38 109 ASP A N 1
ATOM 872 C CA . ASP A 1 109 ? -9.240 1.104 8.142 1.00 94.38 109 ASP A CA 1
ATOM 873 C C . ASP A 1 109 ? -9.239 1.688 9.557 1.00 94.38 109 ASP A C 1
ATOM 875 O O . ASP A 1 109 ? -9.693 1.036 10.497 1.00 94.38 109 ASP A O 1
ATOM 879 N N . ARG A 1 110 ? -8.806 2.948 9.721 1.00 94.62 110 ARG A N 1
ATOM 880 C CA . ARG A 1 110 ? -8.915 3.651 11.009 1.00 94.62 110 ARG A CA 1
ATOM 881 C C . ARG A 1 110 ? -10.368 3.810 11.453 1.00 94.62 110 ARG A C 1
ATOM 883 O O . ARG A 1 110 ? -10.680 3.464 12.588 1.00 94.62 110 ARG A O 1
ATOM 890 N N . GLN A 1 111 ? -11.257 4.272 10.571 1.00 95.12 111 GLN A N 1
ATOM 891 C CA . GLN A 1 111 ? -12.681 4.428 10.901 1.00 95.12 111 GLN A CA 1
ATOM 892 C C . GLN A 1 111 ? -13.349 3.090 11.238 1.00 95.12 111 GLN A C 1
ATOM 894 O O . GLN A 1 111 ? -14.165 3.018 12.155 1.00 95.12 111 GLN A O 1
ATOM 899 N N . LEU A 1 112 ? -13.012 2.023 10.510 1.00 94.94 112 LEU A N 1
ATOM 900 C CA . LEU A 1 112 ? -13.491 0.675 10.809 1.00 94.94 112 LEU A CA 1
ATOM 901 C C . LEU A 1 112 ? -12.963 0.189 12.162 1.00 94.94 112 LEU A C 1
ATOM 903 O O . LEU A 1 112 ? -13.727 -0.378 12.935 1.00 94.94 112 LEU A O 1
ATOM 907 N N . GLY A 1 113 ? -11.694 0.454 12.479 1.00 95.88 113 GLY A N 1
ATOM 908 C CA . GLY A 1 113 ? -11.102 0.142 13.780 1.00 95.88 113 GLY A CA 1
ATOM 909 C C . GLY A 1 113 ? -11.818 0.834 14.942 1.00 95.88 113 GLY A C 1
ATOM 910 O O . GLY A 1 113 ? -12.150 0.180 15.928 1.00 95.88 113 GLY A O 1
ATOM 911 N N . GLU A 1 114 ? -12.119 2.127 14.805 1.00 95.50 114 GLU A N 1
ATOM 912 C CA . GLU A 1 114 ? -12.876 2.890 15.807 1.00 95.50 114 GLU A CA 1
ATOM 913 C C . GLU A 1 114 ? -14.292 2.333 16.006 1.00 95.50 114 GLU A C 1
ATOM 915 O O . GLU A 1 114 ? -14.733 2.157 17.142 1.00 95.50 114 GLU A O 1
ATOM 920 N N . ARG A 1 115 ? -14.992 1.993 14.915 1.00 94.75 115 ARG A N 1
ATOM 921 C CA . ARG A 1 115 ? -16.329 1.377 14.978 1.00 94.75 115 ARG A CA 1
ATOM 922 C C . ARG A 1 115 ? -16.295 -0.000 15.628 1.00 94.75 115 ARG A C 1
ATOM 924 O O . ARG A 1 115 ? -17.094 -0.259 16.516 1.00 94.75 115 ARG A O 1
ATOM 931 N N . ASN A 1 116 ? -15.340 -0.849 15.253 1.00 95.00 116 ASN A N 1
ATOM 932 C CA . ASN A 1 116 ? -15.182 -2.178 15.844 1.00 95.00 116 ASN A CA 1
ATOM 933 C C . ASN A 1 116 ? -14.901 -2.103 17.349 1.00 95.00 116 ASN A C 1
ATOM 935 O O . ASN A 1 116 ? -15.407 -2.926 18.114 1.00 95.00 116 ASN A O 1
ATOM 939 N N . LEU A 1 117 ? -14.105 -1.123 17.786 1.00 96.31 117 LEU A N 1
ATOM 940 C CA . LEU A 1 117 ? -13.849 -0.893 19.205 1.00 96.31 117 LEU A CA 1
ATOM 941 C C . LEU A 1 117 ? -15.136 -0.481 19.929 1.00 96.31 117 LEU A C 1
ATOM 943 O O . LEU A 1 117 ? -15.461 -1.073 20.956 1.00 96.31 117 LEU A O 1
ATOM 947 N N . ALA A 1 118 ? -15.903 0.457 19.366 1.00 95.38 118 ALA A N 1
ATOM 948 C CA . ALA A 1 118 ? -17.189 0.874 19.922 1.00 95.38 118 ALA A CA 1
ATOM 949 C C . ALA A 1 118 ? -18.213 -0.276 19.982 1.00 95.38 118 ALA A C 1
ATOM 951 O O . ALA A 1 118 ? -18.865 -0.457 21.009 1.00 95.38 118 ALA A O 1
ATOM 952 N N . ASP A 1 119 ? -18.313 -1.091 18.929 1.00 95.81 119 ASP A N 1
ATOM 953 C CA . ASP A 1 119 ? -19.198 -2.261 18.884 1.00 95.81 119 ASP A CA 1
ATOM 954 C C . ASP A 1 119 ? -18.786 -3.307 19.924 1.00 95.81 119 ASP A C 1
ATOM 956 O O . ASP A 1 119 ? -19.630 -3.879 20.613 1.00 95.81 119 ASP A O 1
ATOM 960 N N . THR A 1 120 ? -17.482 -3.522 20.103 1.00 96.06 120 THR A N 1
ATOM 961 C CA . THR A 1 120 ? -16.967 -4.441 21.126 1.00 96.06 120 THR A CA 1
ATOM 962 C C . THR A 1 120 ? -17.268 -3.928 22.532 1.00 96.06 120 THR A C 1
ATOM 964 O O . THR A 1 120 ? -17.692 -4.704 23.389 1.00 96.06 120 THR A O 1
ATOM 967 N N . GLU A 1 121 ? -17.101 -2.627 22.785 1.00 96.00 121 GLU A N 1
ATOM 968 C CA . GLU A 1 121 ? -17.491 -2.015 24.059 1.00 96.00 121 GLU A CA 1
ATOM 969 C C . GLU A 1 121 ? -18.998 -2.122 24.309 1.00 96.00 121 GLU A C 1
ATOM 971 O O . GLU A 1 121 ? -19.414 -2.412 25.433 1.00 96.00 121 GLU A O 1
ATOM 976 N N . TYR A 1 122 ? -19.816 -1.915 23.276 1.00 95.88 122 TYR A N 1
ATOM 977 C CA . TYR A 1 122 ? -21.265 -2.056 23.362 1.00 95.88 122 TYR A CA 1
ATOM 978 C C . TYR A 1 122 ? -21.657 -3.492 23.719 1.00 95.88 122 TYR A C 1
ATOM 980 O O . TYR A 1 122 ? -22.344 -3.711 24.718 1.00 95.88 122 TYR A O 1
ATOM 988 N N . LEU A 1 123 ? -21.137 -4.478 22.984 1.00 96.25 123 LEU A N 1
ATOM 989 C CA . LEU A 1 123 ? -21.369 -5.895 23.262 1.00 96.25 123 LEU A CA 1
ATOM 990 C C . LEU A 1 123 ? -20.886 -6.293 24.661 1.00 96.25 123 LEU A C 1
ATOM 992 O O . LEU A 1 123 ? -21.570 -7.045 25.349 1.00 96.25 123 LEU A O 1
ATOM 996 N N . ALA A 1 124 ? -19.745 -5.775 25.123 1.00 95.69 124 ALA A N 1
ATOM 997 C CA . ALA A 1 124 ? -19.250 -6.039 26.473 1.00 95.69 124 ALA A CA 1
ATOM 998 C C . ALA A 1 124 ? -20.194 -5.489 27.556 1.00 95.69 124 ALA A C 1
ATOM 1000 O O . ALA A 1 124 ? -20.441 -6.169 28.557 1.00 95.69 124 ALA A O 1
ATOM 1001 N N . ARG A 1 125 ? -20.753 -4.286 27.356 1.00 95.56 125 ARG A N 1
ATOM 1002 C CA . ARG A 1 125 ? -21.744 -3.692 28.271 1.00 95.56 125 ARG A CA 1
ATOM 1003 C C . ARG A 1 125 ? -23.054 -4.474 28.271 1.00 95.56 125 ARG A C 1
ATOM 1005 O O . ARG A 1 125 ? -23.557 -4.783 29.349 1.00 95.56 125 ARG A O 1
ATOM 1012 N N . GLU A 1 126 ? -23.560 -4.848 27.100 1.00 96.75 126 GLU A N 1
ATOM 1013 C CA . GLU A 1 126 ? -24.768 -5.674 26.978 1.00 96.75 126 GLU A CA 1
ATOM 1014 C C . GLU A 1 126 ? -24.576 -7.053 27.618 1.00 96.75 126 GLU A C 1
ATOM 1016 O O . GLU A 1 126 ? -25.420 -7.507 28.387 1.00 96.75 126 GLU A O 1
ATOM 1021 N N . MET A 1 127 ? -23.426 -7.704 27.408 1.00 95.06 127 MET A N 1
ATOM 1022 C CA . MET A 1 127 ? -23.114 -8.974 28.073 1.00 95.06 127 MET A CA 1
ATOM 1023 C C . MET A 1 127 ? -23.039 -8.834 29.596 1.00 95.06 127 MET A C 1
ATOM 1025 O O . MET A 1 127 ? -23.489 -9.728 30.316 1.00 95.06 127 MET A O 1
ATOM 1029 N N . ALA A 1 128 ? -22.494 -7.729 30.111 1.00 94.00 128 ALA A N 1
ATOM 1030 C CA . ALA A 1 128 ? -22.475 -7.465 31.547 1.00 94.00 128 ALA A CA 1
ATOM 1031 C C . ALA A 1 128 ? -23.893 -7.275 32.111 1.00 94.00 128 ALA A C 1
ATOM 1033 O O . ALA A 1 128 ? -24.212 -7.862 33.147 1.00 94.00 128 ALA A O 1
ATOM 1034 N N . ALA A 1 129 ? -24.752 -6.519 31.420 1.00 93.69 129 ALA A N 1
ATOM 1035 C CA . ALA A 1 129 ? -26.151 -6.330 31.802 1.00 93.69 129 ALA A CA 1
ATOM 1036 C C . ALA A 1 129 ? -26.929 -7.656 31.779 1.00 93.69 129 ALA A C 1
ATOM 1038 O O . ALA A 1 129 ? -27.598 -8.005 32.754 1.00 93.69 129 ALA A O 1
ATOM 1039 N N . LEU A 1 130 ? -26.765 -8.446 30.715 1.00 93.12 130 LEU A N 1
ATOM 1040 C CA . LEU A 1 130 ? -27.396 -9.755 30.565 1.00 93.12 130 LEU A CA 1
ATOM 1041 C C . LEU A 1 130 ? -26.924 -10.738 31.646 1.00 93.12 130 LEU A C 1
ATOM 1043 O O . LEU A 1 130 ? -27.730 -11.480 32.202 1.00 93.12 130 LEU A O 1
ATOM 1047 N N . ARG A 1 131 ? -25.639 -10.701 32.024 1.00 92.69 131 ARG A N 1
ATOM 1048 C CA . ARG A 1 131 ? -25.101 -11.490 33.144 1.00 92.69 131 ARG A CA 1
ATOM 1049 C C . ARG A 1 131 ? -25.740 -11.115 34.482 1.00 92.69 131 ARG A C 1
ATOM 1051 O O . ARG A 1 131 ? -26.007 -12.013 35.275 1.00 92.69 131 ARG A O 1
ATOM 1058 N N . ILE A 1 132 ? -25.955 -9.826 34.752 1.00 89.50 132 ILE A N 1
ATOM 1059 C CA . ILE A 1 132 ? -26.610 -9.368 35.988 1.00 89.50 132 ILE A CA 1
ATOM 1060 C C . ILE A 1 132 ? -28.059 -9.860 36.021 1.00 89.50 132 ILE A C 1
ATOM 1062 O O . ILE A 1 132 ? -28.443 -10.516 36.986 1.00 89.50 132 ILE A O 1
ATOM 1066 N N . ALA A 1 133 ? -28.814 -9.647 34.939 1.00 87.69 133 ALA A N 1
ATOM 1067 C CA . ALA A 1 133 ? -30.201 -10.100 34.830 1.00 87.69 133 ALA A CA 1
ATOM 1068 C C . ALA A 1 133 ? -30.336 -11.626 35.001 1.00 87.69 133 ALA A C 1
ATOM 1070 O O . ALA A 1 133 ? -31.211 -12.104 35.722 1.00 87.69 133 ALA A O 1
ATOM 1071 N N . LEU A 1 134 ? -29.433 -12.408 34.398 1.00 85.75 134 LEU A N 1
ATOM 1072 C CA . LEU A 1 134 ? -29.399 -13.861 34.592 1.00 85.75 134 LEU A CA 1
ATOM 1073 C C . LEU A 1 134 ? -29.059 -14.256 36.032 1.00 85.75 134 LEU A C 1
ATOM 1075 O O . LEU A 1 134 ? -29.612 -15.232 36.530 1.00 85.75 134 LEU A O 1
ATOM 1079 N N . ASN A 1 135 ? -28.162 -13.531 36.704 1.00 83.69 135 ASN A N 1
ATOM 1080 C CA . ASN A 1 135 ? -27.796 -13.824 38.089 1.00 83.69 135 ASN A CA 1
ATOM 1081 C C . ASN A 1 135 ? -28.967 -13.577 39.053 1.00 83.69 135 ASN A C 1
ATOM 1083 O O . ASN A 1 135 ? -29.161 -14.358 39.978 1.00 83.69 135 ASN A O 1
ATOM 1087 N N . GLU A 1 136 ? -29.777 -12.543 38.810 1.00 76.38 136 GLU A N 1
ATOM 1088 C CA . GLU A 1 136 ? -30.988 -12.271 39.595 1.00 76.38 136 GLU A CA 1
ATOM 1089 C C . GLU A 1 136 ? -32.020 -13.405 39.462 1.00 76.38 136 GLU A C 1
ATOM 1091 O O . GLU A 1 136 ? -32.506 -13.917 40.472 1.00 76.38 136 GLU A O 1
ATOM 1096 N N . VAL A 1 137 ? -32.291 -13.881 38.240 1.00 71.44 137 VAL A N 1
ATOM 1097 C CA . VAL A 1 137 ? -33.252 -14.977 37.987 1.00 71.44 137 VAL A CA 1
ATOM 1098 C C . VAL A 1 137 ? -32.714 -16.343 38.433 1.00 71.44 137 VAL A C 1
ATOM 1100 O O . VAL A 1 137 ? -33.468 -17.189 38.909 1.00 71.44 137 VAL A O 1
ATOM 1103 N N . ALA A 1 138 ? -31.405 -16.573 38.327 1.00 64.56 138 ALA A N 1
ATOM 1104 C CA . ALA A 1 138 ? -30.763 -17.821 38.739 1.00 64.56 138 ALA A CA 1
ATOM 1105 C C . ALA A 1 138 ? -30.382 -17.851 40.229 1.00 64.56 138 ALA A C 1
ATOM 1107 O O . ALA A 1 138 ? -29.644 -18.748 40.655 1.00 64.56 138 ALA A O 1
ATOM 1108 N N . THR A 1 139 ? -30.853 -16.899 41.042 1.00 72.56 139 THR A N 1
ATOM 1109 C CA . THR A 1 139 ? -30.548 -16.913 42.474 1.00 72.56 139 THR A CA 1
ATOM 1110 C C . THR A 1 139 ? -31.071 -18.218 43.074 1.00 72.56 139 THR A C 1
ATOM 1112 O O . THR A 1 139 ? -32.248 -18.557 42.927 1.00 72.56 139 THR A O 1
ATOM 1115 N N . ARG A 1 140 ? -30.198 -18.965 43.770 1.00 73.25 140 ARG A N 1
ATOM 1116 C CA . ARG A 1 140 ? -30.523 -20.279 44.358 1.00 73.25 140 ARG A CA 1
ATOM 1117 C C . ARG A 1 140 ? -31.823 -20.249 45.154 1.00 73.25 140 ARG A C 1
ATOM 1119 O O . ARG A 1 140 ? -32.537 -21.243 45.161 1.00 73.25 140 ARG A O 1
ATOM 1126 N N . ASP A 1 141 ? -32.108 -19.137 45.822 1.00 77.00 141 ASP A N 1
ATOM 1127 C CA . ASP A 1 141 ? -33.284 -18.993 46.670 1.00 77.00 141 ASP A CA 1
ATOM 1128 C C . ASP A 1 141 ? -34.583 -18.775 45.882 1.00 77.00 141 ASP A C 1
ATOM 1130 O O . ASP A 1 141 ? -35.595 -19.316 46.311 1.00 77.00 141 ASP A O 1
ATOM 1134 N N . PHE A 1 142 ? -34.553 -18.128 44.708 1.00 81.88 142 PHE A N 1
ATOM 1135 C CA . PHE A 1 142 ? -35.709 -18.045 43.800 1.00 81.88 142 PHE A CA 1
ATOM 1136 C C . PHE A 1 142 ? -36.007 -19.403 43.159 1.00 81.88 142 PHE A C 1
ATOM 1138 O O . PHE A 1 142 ? -37.128 -19.902 43.214 1.00 81.88 142 PHE A O 1
ATOM 1145 N N . LEU A 1 143 ? -34.976 -20.067 42.626 1.00 83.12 143 LEU A N 1
ATOM 1146 C CA . LEU A 1 143 ? -35.148 -21.399 42.042 1.00 83.12 143 LEU A CA 1
ATOM 1147 C C . LEU A 1 143 ? -35.640 -22.402 43.097 1.00 83.12 143 LEU A C 1
ATOM 1149 O O . LEU A 1 143 ? -36.479 -23.257 42.829 1.00 83.12 143 LEU A O 1
ATOM 1153 N N . ARG A 1 144 ? -35.147 -22.270 44.329 1.00 85.69 144 ARG A N 1
ATOM 1154 C CA . ARG A 1 144 ? -35.583 -23.061 45.478 1.00 85.69 144 ARG A CA 1
ATOM 1155 C C . ARG A 1 144 ? -36.995 -22.706 45.934 1.00 85.69 144 ARG A C 1
ATOM 1157 O O . ARG A 1 144 ? -37.688 -23.623 46.360 1.00 85.69 144 ARG A O 1
ATOM 1164 N N . SER A 1 145 ? -37.408 -21.438 45.913 1.00 89.31 145 SER A N 1
ATOM 1165 C CA . SER A 1 145 ? -38.778 -21.062 46.267 1.00 89.31 145 SER A CA 1
ATOM 1166 C C . SER A 1 145 ? -39.758 -21.582 45.230 1.00 89.31 145 SER A C 1
ATOM 1168 O O . SER A 1 145 ? -40.715 -22.227 45.627 1.00 89.31 145 SER A O 1
ATOM 1170 N N . GLU A 1 146 ? -39.473 -21.429 43.934 1.00 90.88 146 GLU A N 1
ATOM 1171 C CA . GLU A 1 146 ? -40.317 -21.966 42.858 1.00 90.88 146 GLU A CA 1
ATOM 1172 C C . GLU A 1 146 ? -40.414 -23.489 42.910 1.00 90.88 146 GLU A C 1
ATOM 1174 O O . GLU A 1 146 ? -41.510 -24.038 42.887 1.00 90.88 146 GLU A O 1
ATOM 1179 N N . MET A 1 147 ? -39.287 -24.190 43.082 1.00 89.44 147 MET A N 1
ATOM 1180 C CA . MET A 1 147 ? -39.303 -25.648 43.255 1.00 89.44 147 MET A CA 1
ATOM 1181 C C . MET A 1 147 ? -40.143 -26.078 44.461 1.00 89.44 147 MET A C 1
ATOM 1183 O O . MET A 1 147 ? -40.827 -27.094 44.396 1.00 89.44 147 MET A O 1
ATOM 1187 N N . ARG A 1 148 ? -40.094 -25.321 45.563 1.00 92.44 148 ARG A N 1
ATOM 1188 C CA . ARG A 1 148 ? -40.866 -25.619 46.775 1.00 92.44 148 ARG A CA 1
ATOM 1189 C C . ARG A 1 148 ? -42.353 -25.330 46.585 1.00 92.44 148 ARG A C 1
ATOM 1191 O O . ARG A 1 148 ? -43.159 -26.148 46.998 1.00 92.44 148 ARG A O 1
ATOM 1198 N N . ASN A 1 149 ? -42.687 -24.233 45.913 1.00 95.00 149 ASN A N 1
ATOM 1199 C CA . ASN A 1 149 ? -44.057 -23.846 45.586 1.00 95.00 149 ASN A CA 1
ATOM 1200 C C . ASN A 1 149 ? -44.712 -24.888 44.660 1.00 95.00 149 ASN A C 1
ATOM 1202 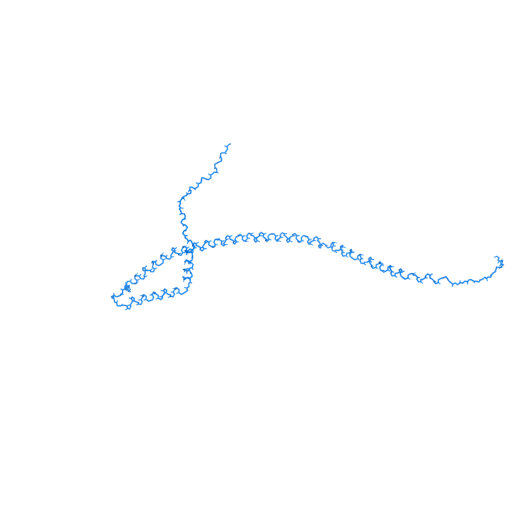O O . ASN A 1 149 ? -45.818 -25.348 44.918 1.00 95.00 149 ASN A O 1
ATOM 1206 N N . LEU A 1 150 ? -43.981 -25.343 43.634 1.00 94.50 150 LEU A N 1
ATOM 1207 C CA . LEU A 1 150 ? -44.405 -26.425 42.735 1.00 94.50 150 LEU A CA 1
ATOM 1208 C C . LEU A 1 150 ? -44.602 -27.762 43.469 1.00 94.50 150 LEU A C 1
ATOM 1210 O O . LEU A 1 150 ? -45.534 -28.499 43.154 1.00 94.50 150 LEU A O 1
ATOM 1214 N N . LEU A 1 151 ? -43.727 -28.093 44.428 1.00 94.19 151 LEU A N 1
ATOM 1215 C CA . LEU A 1 151 ? -43.868 -29.288 45.272 1.00 94.19 151 LEU A CA 1
ATOM 1216 C C . LEU A 1 151 ? -45.114 -29.208 46.159 1.00 94.19 151 LEU A C 1
ATOM 1218 O O . LEU A 1 151 ? -45.868 -30.172 46.232 1.00 94.19 151 LEU A O 1
ATOM 1222 N N . GLU A 1 152 ? -45.344 -28.059 46.788 1.00 95.12 152 GLU A N 1
ATOM 1223 C CA . GLU A 1 152 ? -46.485 -27.822 47.674 1.00 95.12 152 GLU A CA 1
ATOM 1224 C C . GLU A 1 152 ? -47.817 -27.866 46.905 1.00 95.12 152 GLU A C 1
ATOM 1226 O O . GLU A 1 152 ? -48.782 -28.468 47.372 1.00 95.12 152 GLU A O 1
ATOM 1231 N N . GLU A 1 153 ? -47.853 -27.337 45.675 1.00 94.56 153 GLU A N 1
ATOM 1232 C CA . GLU A 1 153 ? -49.003 -27.474 44.770 1.00 94.56 153 GLU A CA 1
ATOM 1233 C C . GLU A 1 153 ? -49.280 -28.945 44.401 1.00 94.56 153 GLU A C 1
ATOM 1235 O O . GLU A 1 153 ? -50.436 -29.367 44.306 1.00 94.56 153 GLU A O 1
ATOM 1240 N N . LEU A 1 154 ? -48.229 -29.745 44.192 1.00 93.56 154 LEU A N 1
ATOM 1241 C CA . LEU A 1 154 ? -48.352 -31.178 43.911 1.00 93.56 154 LEU A CA 1
ATOM 1242 C C . LEU A 1 154 ? -48.869 -31.952 45.128 1.00 93.56 154 LEU A C 1
ATOM 1244 O O . LEU A 1 154 ? -49.798 -32.744 44.973 1.00 93.56 154 LEU A O 1
ATOM 1248 N N . ASP A 1 155 ? -48.319 -31.707 46.318 1.00 93.75 155 ASP A N 1
ATOM 1249 C CA . ASP A 1 155 ? -48.765 -32.339 47.566 1.00 93.75 155 ASP A CA 1
ATOM 1250 C C . ASP A 1 155 ? -50.226 -31.995 47.880 1.00 93.75 155 ASP A C 1
ATOM 1252 O O . ASP A 1 155 ? -51.004 -32.886 48.222 1.00 93.75 155 ASP A O 1
ATOM 1256 N N . ALA A 1 156 ? -50.635 -30.736 47.683 1.00 92.81 156 ALA A N 1
ATOM 1257 C CA . ALA A 1 156 ? -52.029 -30.319 47.829 1.00 92.81 156 ALA A CA 1
ATOM 1258 C C . ALA A 1 156 ? -52.957 -31.090 46.876 1.00 92.81 156 ALA A C 1
ATOM 1260 O O . ALA A 1 156 ? -53.981 -31.621 47.308 1.00 92.81 156 ALA A O 1
ATOM 1261 N N . LYS A 1 157 ? -52.565 -31.243 45.602 1.00 91.81 157 LYS A N 1
ATOM 1262 C CA . LYS A 1 157 ? -53.320 -32.052 44.630 1.00 91.81 157 LYS A CA 1
ATOM 1263 C C . LYS A 1 157 ? -53.395 -33.525 45.019 1.00 91.81 157 LYS A C 1
ATOM 1265 O O . LYS A 1 157 ? -54.420 -34.152 44.772 1.00 91.81 157 LYS A O 1
ATOM 1270 N N . TYR A 1 158 ? -52.338 -34.105 45.589 1.00 89.19 158 TYR A N 1
ATOM 1271 C CA . TYR A 1 158 ? -52.389 -35.486 46.076 1.00 89.19 158 TYR A CA 1
ATOM 1272 C C . TYR A 1 158 ? -53.322 -35.626 47.281 1.00 89.19 158 TYR A C 1
ATOM 1274 O O . TYR A 1 158 ? -54.135 -36.546 47.296 1.00 89.19 158 TYR A O 1
ATOM 1282 N N . ALA A 1 159 ? -53.270 -34.691 48.232 1.00 89.50 159 ALA A N 1
ATOM 1283 C CA . ALA A 1 159 ? -54.132 -34.694 49.412 1.00 89.50 159 ALA A CA 1
ATOM 1284 C C . ALA A 1 159 ? -55.620 -34.544 49.058 1.00 89.50 159 ALA A C 1
ATOM 1286 O O . ALA A 1 159 ? -56.449 -35.268 49.606 1.00 89.50 159 ALA A O 1
ATOM 1287 N N . GLU A 1 160 ? -55.967 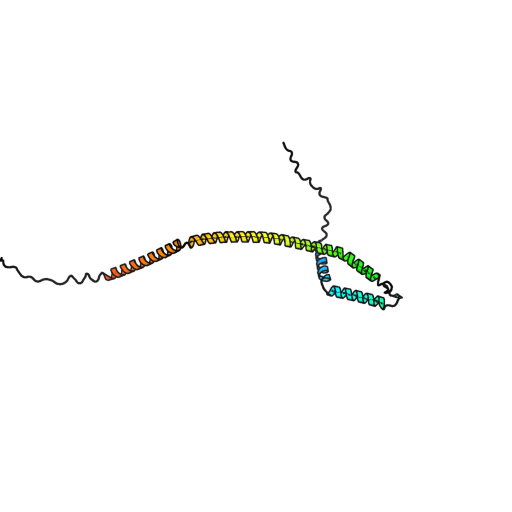-33.661 48.115 1.00 89.81 160 GLU A N 1
ATOM 1288 C CA . GLU A 1 160 ? -57.338 -33.548 47.592 1.00 89.81 160 GLU A CA 1
ATOM 1289 C C . GLU A 1 160 ? -57.810 -34.868 46.973 1.00 89.81 160 GLU A C 1
ATOM 1291 O O . GLU A 1 160 ? -58.914 -35.337 47.245 1.00 89.81 160 GLU A O 1
ATOM 1296 N N . ARG A 1 161 ? -56.942 -35.513 46.191 1.00 86.50 161 ARG A N 1
ATOM 1297 C CA . ARG A 1 161 ? -57.245 -36.774 45.508 1.00 86.50 161 ARG A CA 1
ATOM 1298 C C . ARG A 1 161 ? -57.401 -37.955 46.469 1.00 86.50 161 ARG A C 1
ATOM 1300 O O . ARG A 1 161 ? -58.188 -38.863 46.202 1.00 86.50 161 ARG A O 1
ATOM 1307 N N . ASP A 1 162 ? -56.651 -37.961 47.566 1.00 84.88 162 ASP A N 1
ATOM 1308 C CA . ASP A 1 162 ? -56.781 -38.955 48.633 1.00 84.88 162 ASP A CA 1
ATOM 1309 C C . ASP A 1 162 ? -58.048 -38.710 49.469 1.00 84.88 162 ASP A C 1
ATOM 1311 O O . ASP A 1 162 ? -58.773 -39.659 49.764 1.00 84.88 162 ASP A O 1
ATOM 1315 N N . ALA A 1 163 ? -58.392 -37.449 49.754 1.00 83.62 163 ALA A N 1
ATOM 1316 C CA . ALA A 1 163 ? -59.641 -37.092 50.428 1.00 83.62 163 ALA A CA 1
ATOM 1317 C C . ALA A 1 163 ? -60.885 -37.464 49.599 1.00 83.62 163 ALA A C 1
ATOM 1319 O O . ALA A 1 163 ? -61.848 -37.997 50.149 1.00 83.62 163 ALA A O 1
ATOM 1320 N N . GLU A 1 164 ? -60.861 -37.252 48.277 1.00 82.75 164 GLU A N 1
ATOM 1321 C CA . GLU A 1 164 ? -61.916 -37.731 47.368 1.00 82.75 164 GLU A CA 1
ATOM 1322 C C . GLU A 1 164 ? -62.059 -39.261 47.418 1.00 82.75 164 GLU A C 1
ATOM 1324 O O . GLU A 1 164 ? -63.174 -39.780 47.479 1.00 82.75 164 GLU A O 1
ATOM 1329 N N . ARG A 1 165 ? -60.939 -39.997 47.461 1.00 77.25 165 ARG A N 1
ATOM 1330 C CA . ARG A 1 165 ? -60.934 -41.467 47.565 1.00 77.25 165 ARG A CA 1
ATOM 1331 C C . ARG A 1 165 ? -61.481 -41.985 48.890 1.00 77.25 165 ARG A C 1
ATOM 1333 O O . ARG A 1 165 ? -62.142 -43.025 48.906 1.00 77.25 165 ARG A O 1
ATOM 1340 N N . ASP A 1 166 ? -61.185 -41.309 49.993 1.00 77.56 166 ASP A N 1
ATOM 1341 C CA . ASP A 1 166 ? -61.669 -41.706 51.316 1.00 77.56 166 ASP A CA 1
ATOM 1342 C C . ASP A 1 166 ? -63.151 -41.347 51.508 1.00 77.56 166 ASP A C 1
ATOM 1344 O O . ASP A 1 166 ? -63.908 -42.155 52.051 1.00 77.56 166 ASP A O 1
ATOM 1348 N N . ALA A 1 167 ? -63.609 -40.223 50.948 1.00 75.00 167 ALA A N 1
ATOM 1349 C CA . ALA A 1 167 ? -65.032 -39.882 50.884 1.00 75.00 167 ALA A CA 1
ATOM 1350 C C . ALA A 1 167 ? -65.843 -40.893 50.048 1.00 75.00 167 ALA A C 1
ATOM 1352 O O . ALA A 1 167 ? -66.978 -41.219 50.399 1.00 75.00 167 ALA A O 1
ATOM 1353 N N . GLU A 1 168 ? -65.259 -41.454 48.983 1.00 71.12 168 GLU A N 1
ATOM 1354 C CA . GLU A 1 168 ? -65.854 -42.567 48.226 1.00 71.12 168 GLU A CA 1
ATOM 1355 C C . GLU A 1 168 ? -65.878 -43.899 49.005 1.00 71.12 168 GLU A C 1
ATOM 1357 O O . GLU A 1 168 ? -66.708 -44.763 48.714 1.00 71.12 168 GLU A O 1
ATOM 1362 N N . ARG A 1 169 ? -65.007 -44.088 50.010 1.00 63.69 169 ARG A N 1
ATOM 1363 C CA . ARG A 1 169 ? -64.957 -45.300 50.855 1.00 63.69 169 ARG A CA 1
ATOM 1364 C C . ARG A 1 169 ? -65.906 -45.271 52.054 1.00 63.69 169 ARG A C 1
ATOM 1366 O O . ARG A 1 169 ? -66.348 -46.340 52.484 1.00 63.69 169 ARG A O 1
ATOM 1373 N N . GLU A 1 170 ? -66.253 -44.098 52.583 1.00 57.47 170 GLU A N 1
ATOM 1374 C CA . GLU A 1 170 ? -67.068 -43.966 53.802 1.00 57.47 170 GLU A CA 1
ATOM 1375 C C . GLU A 1 170 ? -68.598 -44.213 53.718 1.00 57.47 170 GLU A C 1
ATOM 1377 O O . GLU A 1 170 ? -69.207 -44.296 54.786 1.00 57.47 170 GLU A O 1
ATOM 1382 N N . PRO A 1 171 ? -69.288 -44.455 52.578 1.00 54.09 171 PRO A N 1
ATOM 1383 C CA . PRO A 1 171 ? -70.723 -44.752 52.642 1.00 54.09 171 PRO A CA 1
ATOM 1384 C C . PRO A 1 171 ? -71.047 -46.222 52.983 1.00 54.09 171 PRO A C 1
ATOM 1386 O O . PRO A 1 171 ? -72.219 -46.558 53.149 1.00 54.09 171 PRO A O 1
ATOM 1389 N N . SER A 1 172 ? -70.057 -47.122 53.106 1.00 54.28 172 SER A N 1
ATOM 1390 C CA . SER A 1 172 ? -70.323 -48.570 53.227 1.00 54.28 172 SER A CA 1
ATOM 1391 C C . SER A 1 172 ? -70.372 -49.135 54.658 1.00 54.28 172 SER A C 1
ATOM 1393 O O . SER A 1 172 ? -70.844 -50.259 54.830 1.00 54.28 172 SER A O 1
ATOM 1395 N N . SER A 1 173 ? -69.906 -48.424 55.689 1.00 51.06 173 SER A N 1
ATOM 1396 C CA . SER A 1 173 ? -69.826 -48.963 57.065 1.00 51.06 173 SER A CA 1
ATOM 1397 C C . SER A 1 173 ? -71.023 -48.602 57.957 1.00 51.06 173 SER A C 1
ATOM 1399 O O . SER A 1 173 ? -71.258 -49.277 58.959 1.00 51.06 173 SER A O 1
ATOM 1401 N N . ALA A 1 174 ? -71.833 -47.606 57.580 1.00 52.19 174 ALA A N 1
ATOM 1402 C CA . ALA A 1 174 ? -72.960 -47.132 58.391 1.00 52.19 174 ALA A CA 1
ATOM 1403 C C . ALA A 1 174 ? -74.282 -47.914 58.204 1.00 52.19 174 ALA A C 1
ATOM 1405 O O . ALA A 1 174 ? -75.209 -47.716 58.981 1.00 52.19 174 ALA A O 1
ATOM 1406 N N . GLN A 1 175 ? -74.397 -48.820 57.222 1.00 53.06 175 GLN A N 1
ATOM 1407 C CA . GLN A 1 175 ? -75.662 -49.531 56.937 1.00 53.06 175 GLN A CA 1
ATOM 1408 C C . GLN A 1 175 ? -75.822 -50.912 57.608 1.00 53.06 175 GLN A C 1
ATOM 1410 O O . GLN A 1 175 ? -76.887 -51.509 57.493 1.00 53.06 175 GLN A O 1
ATOM 1415 N N . VAL A 1 176 ? -74.824 -51.440 58.332 1.00 53.00 176 VAL A N 1
ATOM 1416 C CA . VAL A 1 176 ? -74.889 -52.827 58.865 1.00 53.00 176 VAL A CA 1
ATOM 1417 C C . VAL A 1 176 ? -75.361 -52.912 60.332 1.00 53.00 176 VAL A C 1
ATOM 1419 O O . VAL A 1 176 ? -75.693 -53.995 60.804 1.00 53.00 176 VAL A O 1
ATOM 1422 N N . ALA A 1 177 ? -75.458 -51.799 61.069 1.00 52.16 177 ALA A N 1
ATOM 1423 C CA . ALA A 1 177 ? -75.718 -51.839 62.517 1.00 52.16 177 ALA A CA 1
ATOM 1424 C C . ALA A 1 177 ? -77.202 -51.763 62.945 1.00 52.16 177 ALA A C 1
ATOM 1426 O O . ALA A 1 177 ? -77.489 -51.918 64.131 1.00 52.16 177 ALA A O 1
ATOM 1427 N N . GLU A 1 178 ? -78.155 -51.570 62.027 1.00 49.66 178 GLU A N 1
ATOM 1428 C CA . GLU A 1 178 ? -79.565 -51.315 62.374 1.00 49.66 178 GLU A CA 1
ATOM 1429 C C . GLU A 1 178 ? -80.531 -52.383 61.831 1.00 49.66 178 GLU A C 1
ATOM 1431 O O . GLU A 1 178 ? -81.423 -52.095 61.041 1.00 49.66 178 GLU A O 1
ATOM 1436 N N . ALA A 1 179 ? -80.373 -53.646 62.248 1.00 47.47 179 ALA A N 1
ATOM 1437 C CA . ALA A 1 179 ? -81.428 -54.657 62.089 1.00 47.47 179 ALA A CA 1
ATOM 1438 C C . ALA A 1 179 ? -81.247 -55.884 63.008 1.00 47.47 179 ALA A C 1
ATOM 1440 O O . ALA A 1 179 ? -80.676 -56.886 62.590 1.00 47.47 179 ALA A O 1
ATOM 1441 N N . ALA A 1 180 ? -81.807 -55.857 64.226 1.00 45.84 180 ALA A N 1
ATOM 1442 C CA . ALA A 1 180 ? -82.393 -57.052 64.862 1.00 45.84 180 ALA A CA 1
ATOM 1443 C C . ALA A 1 180 ? -83.271 -56.680 66.086 1.00 45.84 180 ALA A C 1
ATOM 1445 O O . ALA A 1 180 ? -82.796 -55.960 66.965 1.00 45.84 180 ALA A O 1
ATOM 1446 N N . PRO A 1 181 ? -84.532 -57.157 66.183 1.00 56.84 181 PRO A N 1
ATOM 1447 C CA . PRO A 1 181 ? -85.501 -56.708 67.183 1.00 56.84 181 PRO A CA 1
ATOM 1448 C C . PRO A 1 181 ? -85.634 -57.654 68.392 1.00 56.84 181 PRO A C 1
ATOM 1450 O O . PRO A 1 181 ? -85.236 -58.816 68.365 1.00 56.84 181 PRO A O 1
ATOM 1453 N N . GLY A 1 182 ? -86.206 -57.118 69.474 1.00 53.88 182 GLY A N 1
ATOM 1454 C CA . GLY A 1 182 ? -86.202 -57.709 70.812 1.00 53.88 182 GLY A CA 1
ATOM 1455 C C . GLY A 1 182 ? -87.154 -58.875 71.097 1.00 53.88 182 GLY A C 1
ATOM 1456 O O . GLY A 1 182 ? -87.900 -59.358 70.251 1.00 53.88 182 GLY A O 1
ATOM 1457 N N . THR A 1 183 ? -87.158 -59.308 72.361 1.00 45.34 183 THR A N 1
ATOM 1458 C CA . THR A 1 183 ? -88.199 -60.157 72.958 1.00 45.34 183 THR A CA 1
ATOM 1459 C C . THR A 1 183 ? -88.305 -59.892 74.464 1.00 45.34 183 THR A C 1
ATOM 1461 O O . THR A 1 183 ? -87.315 -59.834 75.184 1.00 45.34 183 THR A O 1
ATOM 1464 N N . LYS A 1 184 ? -89.552 -59.698 74.904 1.00 53.62 184 LYS A N 1
ATOM 1465 C CA . LYS A 1 184 ? -90.029 -59.419 76.267 1.00 53.62 184 LYS A CA 1
ATOM 1466 C C . LYS A 1 184 ? -89.882 -60.630 77.206 1.00 53.62 184 LYS A C 1
ATOM 1468 O O . LYS A 1 184 ? -90.128 -61.747 76.751 1.00 53.62 184 LYS A O 1
ATOM 1473 N N . ARG A 1 185 ? -89.708 -60.394 78.519 1.00 45.50 185 ARG A N 1
ATOM 1474 C CA . ARG A 1 185 ? -90.524 -61.002 79.606 1.00 45.50 185 ARG A CA 1
ATOM 1475 C C . ARG A 1 185 ? -90.208 -60.418 81.007 1.00 45.50 185 ARG A C 1
ATOM 1477 O O . ARG A 1 185 ? -89.102 -60.562 81.497 1.00 45.50 185 ARG A O 1
ATOM 1484 N N . THR A 1 186 ? -91.228 -59.743 81.549 1.00 49.97 186 THR A N 1
ATOM 1485 C CA . THR A 1 186 ? -91.780 -59.600 82.924 1.00 49.97 186 THR A CA 1
ATOM 1486 C C . THR A 1 186 ? -90.885 -59.662 84.192 1.00 49.97 186 THR A C 1
ATOM 1488 O O . THR A 1 186 ? -90.016 -60.524 84.270 1.00 49.97 186 THR A O 1
ATOM 1491 N N . PRO A 1 187 ? -91.146 -58.815 85.223 1.00 67.31 187 PRO A N 1
ATOM 1492 C CA . PRO A 1 187 ? -90.332 -58.684 86.441 1.00 67.31 187 PRO A CA 1
ATOM 1493 C C . PRO A 1 187 ? -90.908 -59.452 87.645 1.00 67.31 187 PRO A C 1
ATOM 1495 O O . PRO A 1 187 ? -92.123 -59.546 87.752 1.00 67.31 187 PRO A O 1
ATOM 1498 N N . GLU A 1 188 ? -90.074 -59.905 88.591 1.00 42.97 188 GLU A N 1
ATOM 1499 C CA . GLU A 1 188 ? -90.505 -60.274 89.955 1.00 42.97 188 GLU A CA 1
ATOM 1500 C C . GLU A 1 188 ? -89.327 -60.362 90.951 1.00 42.97 188 GLU A C 1
ATOM 1502 O O . GLU A 1 188 ? -88.275 -60.895 90.614 1.00 42.97 188 GLU A O 1
ATOM 1507 N N . GLY A 1 189 ? -89.559 -59.884 92.185 1.00 46.00 189 GLY A N 1
ATOM 1508 C CA . GLY A 1 189 ? -88.929 -60.357 93.435 1.00 46.00 189 GLY A CA 1
ATOM 1509 C C . GLY A 1 189 ? -87.484 -59.906 93.710 1.00 46.00 189 GLY A C 1
ATOM 1510 O O . GLY A 1 189 ? -86.560 -60.425 93.111 1.00 46.00 189 GLY A O 1
ATOM 1511 N N . GLN A 1 190 ? -87.203 -58.889 94.534 1.00 48.06 190 GLN A N 1
ATOM 1512 C CA . GLN A 1 190 ? -87.245 -58.876 96.012 1.00 48.06 190 GLN A CA 1
ATOM 1513 C C . GLN A 1 190 ? -86.133 -59.712 96.693 1.00 48.06 190 GLN A C 1
ATOM 1515 O O . GLN A 1 190 ? -85.972 -60.887 96.390 1.00 48.06 190 GLN A O 1
ATOM 1520 N N . GLN A 1 191 ? -85.517 -59.104 97.727 1.00 51.38 191 GLN A N 1
ATOM 1521 C CA . GLN A 1 191 ? -84.574 -59.652 98.734 1.00 51.38 191 GLN A CA 1
ATOM 1522 C C . GLN A 1 191 ? -83.097 -59.645 98.280 1.00 51.38 191 GLN A C 1
ATOM 1524 O O . GLN A 1 191 ? -82.782 -60.180 97.230 1.00 51.38 191 GLN A O 1
ATOM 1529 N N . ARG A 1 192 ? -82.124 -59.062 98.990 1.00 44.56 192 ARG A N 1
ATOM 1530 C CA . ARG A 1 192 ? -81.967 -58.649 100.395 1.00 44.56 192 ARG A CA 1
ATOM 1531 C C . ARG A 1 192 ? -80.860 -57.597 100.488 1.00 44.56 192 ARG A C 1
ATOM 1533 O O . ARG A 1 192 ? -79.986 -57.615 99.596 1.00 44.56 192 ARG A O 1
#

Secondary structure (DSSP, 8-state):
----------------------HHHHHHHHHHHHHHHTSHHHHHHHHHHHHHHHHHHHHS-TTT-SS-GGGTSHHHHHHHHHHHHHHHHHHHHHHHHHHHHHHHHHHHHHHHHHHHHHHHHHHHHHHHHHHHHHHHHT-HHHHHHHHHHHHHHHHHHHHHHHHHHHHHHTTSSTTSSS--------------

Sequence (192 aa):
MAERLDTPKESRRLLIPQIKFQQDAFGRIAEGIARFMGTPRFLMYMTVFCIAWLLWNTVAAPEYRFDKAANGFTALTLMLSLQASYSAPLILLAQNRQTDRDRVTAEQDRQLGERNLADTEYLAREMAALRIALNEVATRDFLRSEMRNLLEELDAKYAERDAERDAEREPSSAQVAEAAPGTKRTPEGQQR

pLDDT: mean 77.64, std 15.46, range [42.97, 96.75]

InterPro domains:
  IPR010406 Protein of unknown function DUF1003 [PF06210] (37-141)
  IPR010406 Protein of unknown function DUF1003 [PTHR41386] (18-158)

Foldseek 3Di:
DDDPPDDPDPDPPDPPPPPPPPLVVLQVVLVVVVVLVPDVVNVVVVVVVVVVLCCCLVPPDPVPNPAHVVVVRVVVVVVVVVVVVVVVVSVVSNVVVVVVVVVVVVVVVVVVVVVVVVVVVVVVVVVVVVVVVVCVCVPVVNVVVVVVVVVVVVVVVVVVVVVVVVVVVPPPPPPPPPDDDDDDDDDDDDDD

Organism: NCBI:txid372484

Mean predicted aligned error: 17.6 Å

Solvent-accessible surface area (backbone atoms only — not comparable to full-atom values): 11627 Å² total; per-residue (Å²): 139,82,80,88,87,80,72,85,76,77,76,77,79,72,87,65,79,77,76,75,65,61,61,71,62,56,48,55,51,38,55,49,49,52,56,46,70,73,34,73,64,46,56,51,53,53,50,51,49,51,50,52,51,52,48,48,31,65,72,45,58,83,91,72,37,87,36,45,66,92,66,69,30,52,58,60,51,54,51,52,55,49,52,56,61,60,43,52,62,55,50,50,59,46,46,54,55,50,52,54,51,54,48,53,52,54,53,50,51,49,55,52,50,54,48,52,51,52,52,49,53,48,53,52,51,51,52,51,52,52,50,50,56,49,51,65,67,63,30,70,66,55,54,49,47,51,54,49,52,55,49,51,55,48,51,51,54,49,53,53,54,49,51,54,53,49,63,72,58,61,76,71,75,79,77,77,81,84,81,88,85,89,83,90,83,87,90,82,82,85,87,132

Radius of gyration: 55.08 Å; Cα contacts (8 Å, |Δi|>4): 30; chains: 1; bounding box: 127×107×144 Å